Protein AF-0000000069408484 (afdb_homodimer)

Foldseek 3Di:
DPPPPVVVVVVVVVVVVPVPPPCPVPPPPVCVVPPDDDDAAEDAPAPVQDQAQDDDDGLNHQYYHHAHYAHADYDACNCPNNCNHAEYHHAHYAHADQDACSVANVQNHAEYAHDQYAHAEQDARSPPNPQNHAYYHHDNYAHQYYDPNSCPNPQNHAEYHHYHYNHNYYDPCSPPNPPRHNYD/DVPPPVVVVVVVVVVVVVVPPPVVVPPPPVCVVPPDDDDAAEDAPAPVQDQAQDDDDGLNHQYYAHAHYAHADYDACNCPNNCNHAEYHHAHYAHADQDACSVANVQNHAEYAHEQYAHAEQDARSPPNPQNHAYYEHANYAHQYYDPNSCPNPQNHAEYHHYHYNHNYYDPCSPPNPPRHNYD

Secondary structure (DSSP, 8-state):
-GGGHHHHHHHHHHHHHT----------THHHHSEEEEEEEEEE-TTS--SS--SPPPTT--EEE--SS----PPTTTTTT-TT--EEE--SS------TTTTTT-TT--EEE--SS---EE-TTTTTT-TT--EEE--SS---EE-TTTTTT-TT--EEE--S----EE-TTTTTT-TT--B-/-GGGHHHHHHHHHHHHHH----------THHHHSEEEEEEEEEE-TTS--SS--SPPPTT--EEE--SS----PPTTTTTT-TT--EEE--SS------TTTTTT-TT--EEE--SS---EE-TTTTTT-TT--EEE--SS---EE-TTTTTT-TT--EEE--S----EE-TTTTTT-TT--B-

Structure (mmCIF, N/CA/C/O backbone):
data_AF-0000000069408484-model_v1
#
loop_
_entity.id
_entity.type
_entity.pdbx_description
1 polymer 'Reticulon-4 receptor-like 2 isoform X3'
#
loop_
_atom_site.group_PDB
_atom_site.id
_atom_site.type_symbol
_atom_site.label_atom_id
_atom_site.label_alt_id
_atom_site.label_comp_id
_atom_site.label_asym_id
_atom_site.label_entity_id
_atom_site.label_seq_id
_atom_site.pdbx_PDB_ins_code
_atom_site.Cartn_x
_atom_site.Cartn_y
_atom_site.Cartn_z
_atom_site.occupancy
_atom_site.B_iso_or_equiv
_atom_site.auth_seq_id
_atom_site.auth_comp_id
_atom_site.auth_asym_id
_atom_site.auth_atom_id
_atom_site.pdbx_PDB_model_num
ATOM 1 N N . MET A 1 1 ? -15.562 -51.094 14.688 1 34.22 1 MET A N 1
ATOM 2 C CA . MET A 1 1 ? -15.656 -49.875 15.492 1 34.22 1 MET A C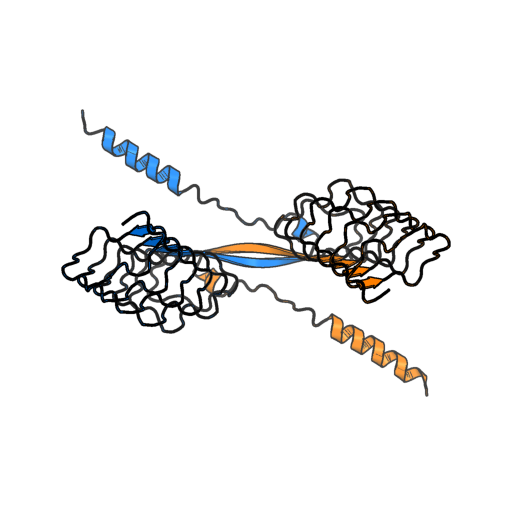A 1
ATOM 3 C C . MET A 1 1 ? -14.773 -48.781 14.93 1 34.22 1 MET A C 1
ATOM 5 O O . MET A 1 1 ? -14.664 -47.688 15.516 1 34.22 1 MET A O 1
ATOM 9 N N . PHE A 1 2 ? -13.883 -49.094 13.953 1 48.59 2 PHE A N 1
ATOM 10 C CA . PHE A 1 2 ? -12.852 -48.219 13.375 1 48.59 2 PHE A CA 1
ATOM 11 C C . PHE A 1 2 ? -13.461 -47.25 12.391 1 48.59 2 PHE A C 1
ATOM 13 O O . PHE A 1 2 ? -12.734 -46.469 11.742 1 48.59 2 PHE A O 1
ATOM 20 N N . HIS A 1 3 ? -14.758 -47.344 12.141 1 52.47 3 HIS A N 1
ATOM 21 C CA . HIS A 1 3 ? -15.273 -46.531 11.047 1 52.47 3 HIS A CA 1
ATOM 22 C C . HIS A 1 3 ? -15.477 -45.094 11.469 1 52.47 3 HIS A C 1
ATOM 24 O O . HIS A 1 3 ? -15.836 -44.25 10.656 1 52.47 3 HIS A O 1
ATOM 30 N N . HIS A 1 4 ? -15.508 -44.844 12.82 1 51.09 4 HIS A N 1
ATOM 31 C CA . HIS A 1 4 ? -16.062 -43.562 13.18 1 51.09 4 HIS A CA 1
ATOM 32 C C . HIS A 1 4 ? -14.992 -42.469 13.133 1 51.09 4 HIS A C 1
ATOM 34 O O . HIS A 1 4 ? -15.273 -41.312 13.391 1 51.09 4 HIS A O 1
ATOM 40 N N . VAL A 1 5 ? -13.656 -42.875 12.977 1 52.62 5 VAL A N 1
ATOM 41 C CA . VAL A 1 5 ? -12.648 -41.844 13.188 1 52.62 5 VAL A CA 1
ATOM 42 C C . VAL A 1 5 ? -12.492 -41.031 11.914 1 52.62 5 VAL A C 1
ATOM 44 O O . VAL A 1 5 ? -11.961 -39.906 11.953 1 52.62 5 VAL A O 1
ATOM 47 N N . VAL A 1 6 ? -12.891 -41.594 10.766 1 50.72 6 VAL A N 1
ATOM 48 C CA . VAL A 1 6 ? -12.578 -40.875 9.523 1 50.72 6 VAL A CA 1
ATOM 49 C C . VAL A 1 6 ? -13.492 -39.688 9.375 1 50.72 6 VAL A C 1
ATOM 51 O O . VAL A 1 6 ? -13.133 -38.688 8.719 1 50.72 6 VAL A O 1
ATOM 54 N N . SER A 1 7 ? -14.68 -39.75 10.102 1 50.88 7 SER A N 1
ATOM 55 C CA . SER A 1 7 ? -15.617 -38.688 9.789 1 50.88 7 SER A CA 1
ATOM 56 C C . SER A 1 7 ? -15.242 -37.375 10.516 1 50.88 7 SER A C 1
ATOM 58 O O . SER A 1 7 ? -15.625 -36.281 10.086 1 50.88 7 SER A O 1
ATOM 60 N N . PHE A 1 8 ? -14.516 -37.531 11.648 1 51.91 8 PHE A N 1
ATOM 61 C CA . PHE A 1 8 ? -14.289 -36.312 12.438 1 51.91 8 PHE A CA 1
ATOM 62 C C . PHE A 1 8 ? -13.211 -35.438 11.797 1 51.91 8 PHE A C 1
ATOM 64 O O . PHE A 1 8 ? -13.195 -34.219 11.984 1 51.91 8 PHE A O 1
ATOM 71 N N . ARG A 1 9 ? -12.234 -35.969 11.055 1 52.03 9 ARG A N 1
ATOM 72 C CA . ARG A 1 9 ? -11.164 -35.188 10.453 1 52.03 9 ARG A CA 1
ATOM 73 C C . ARG A 1 9 ? -11.695 -34.344 9.289 1 52.03 9 ARG A C 1
ATOM 75 O O . ARG A 1 9 ? -11.227 -33.25 9.047 1 52.03 9 ARG A O 1
ATOM 82 N N . ARG A 1 10 ? -12.727 -34.844 8.602 1 52.06 10 ARG A N 1
ATOM 83 C CA . ARG A 1 10 ? -13.266 -34.062 7.496 1 52.06 10 ARG A CA 1
ATOM 84 C C . ARG A 1 10 ? -14.023 -32.844 8.008 1 52.06 10 ARG A C 1
ATOM 86 O O . ARG A 1 10 ? -14.008 -31.781 7.375 1 52.06 10 ARG A O 1
ATOM 93 N N . SER A 1 11 ? -14.57 -33.031 9.234 1 53.66 11 SER A N 1
ATOM 94 C CA . SER A 1 11 ? -15.336 -31.906 9.734 1 53.66 11 SER A CA 1
ATOM 95 C C . SER A 1 11 ? -14.422 -30.812 10.266 1 53.66 11 SER A C 1
ATOM 97 O O . SER A 1 11 ? -14.773 -29.625 10.219 1 53.66 11 SER A O 1
ATOM 99 N N . LEU A 1 12 ? -13.211 -31.234 10.812 1 50.72 12 LEU A N 1
ATOM 100 C CA . LEU A 1 12 ? -12.344 -30.219 11.391 1 50.72 12 LEU A CA 1
ATOM 101 C C . LEU A 1 12 ? -11.656 -29.406 10.297 1 50.72 12 LEU A C 1
ATOM 103 O O . LEU A 1 12 ? -11.461 -28.188 10.445 1 50.72 12 LEU A O 1
ATOM 107 N N . VAL A 1 13 ? -11.297 -30.094 9.141 1 46.84 13 VAL A N 1
ATOM 108 C CA . VAL A 1 13 ? -10.664 -29.328 8.078 1 46.84 13 VAL A CA 1
ATOM 109 C C . VAL A 1 13 ? -11.664 -28.344 7.484 1 46.84 13 VAL A C 1
ATOM 111 O O . VAL A 1 13 ? -11.289 -27.25 7.047 1 46.84 13 VAL A O 1
ATOM 114 N N . LEU A 1 14 ? -12.93 -28.719 7.562 1 44.5 14 LEU A N 1
ATOM 115 C CA . LEU A 1 14 ? -13.898 -27.781 7.02 1 44.5 14 LEU A CA 1
ATOM 116 C C . LEU A 1 14 ? -13.984 -26.531 7.887 1 44.5 14 LEU A C 1
ATOM 118 O O . LEU A 1 14 ? -14.219 -25.422 7.379 1 44.5 14 LEU A O 1
ATOM 122 N N . ILE A 1 15 ? -13.766 -26.797 9.195 1 47.12 15 ILE A N 1
ATOM 123 C CA . ILE A 1 15 ? -13.961 -25.641 10.062 1 47.12 15 ILE A CA 1
ATOM 124 C C . ILE A 1 15 ? -12.805 -24.656 9.883 1 47.12 15 ILE A C 1
ATOM 126 O O . ILE A 1 15 ? -13 -23.438 9.906 1 47.12 15 ILE A O 1
ATOM 130 N N . LEU A 1 16 ? -11.586 -25.234 9.656 1 44.75 16 LEU A N 1
ATOM 131 C CA . LEU A 1 16 ? -10.469 -24.297 9.672 1 44.75 16 LEU A CA 1
ATOM 132 C C . LEU A 1 16 ? -10.484 -23.406 8.438 1 44.75 16 LEU A C 1
ATOM 134 O O . LEU A 1 16 ? -10.055 -22.25 8.492 1 44.75 16 LEU A O 1
ATOM 138 N N . CYS A 1 17 ? -10.898 -23.969 7.32 1 40.47 17 CYS A N 1
ATOM 139 C CA . CYS A 1 17 ? -10.75 -23.125 6.133 1 40.47 17 CYS A CA 1
ATOM 140 C C . CYS A 1 17 ? -11.648 -21.891 6.219 1 40.47 17 CYS A C 1
ATOM 142 O O . CYS A 1 17 ? -11.438 -20.922 5.492 1 40.47 17 CYS A O 1
ATOM 144 N N . THR A 1 18 ? -12.805 -22.188 6.863 1 40.75 18 THR A N 1
ATOM 145 C 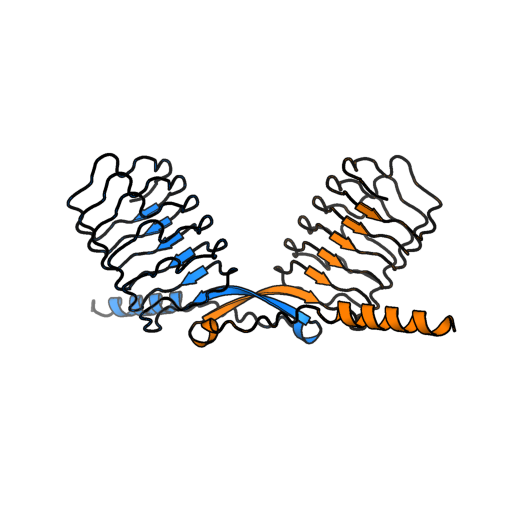CA . THR A 1 18 ? -13.766 -21.125 6.566 1 40.75 18 THR A CA 1
ATOM 146 C C . THR A 1 18 ? -13.422 -19.859 7.332 1 40.75 18 THR A C 1
ATOM 148 O O . THR A 1 18 ? -14.227 -18.922 7.379 1 40.75 18 THR A O 1
ATOM 151 N N . ILE A 1 19 ? -12.539 -19.984 8.312 1 40.19 19 ILE A N 1
ATOM 152 C CA . ILE A 1 19 ? -12.531 -18.641 8.875 1 40.19 19 ILE A CA 1
ATOM 153 C C . ILE A 1 19 ? -12.109 -17.641 7.801 1 40.19 19 ILE A C 1
ATOM 155 O O . ILE A 1 19 ? -10.922 -17.406 7.586 1 40.19 19 ILE A O 1
ATOM 159 N N . LEU A 1 20 ? -12.625 -17.812 6.57 1 38.16 20 LEU A N 1
ATOM 160 C CA . LEU A 1 20 ? -12.555 -16.625 5.719 1 38.16 20 LEU A CA 1
ATOM 161 C C . LEU A 1 20 ? -12.836 -15.359 6.523 1 38.16 20 LEU A C 1
ATOM 163 O O . LEU A 1 20 ? -13.945 -15.188 7.039 1 38.16 20 LEU A O 1
ATOM 167 N N . PHE A 1 21 ? -11.844 -14.898 7.207 1 38.84 21 PHE A N 1
ATOM 168 C CA . PHE A 1 21 ? -11.945 -13.508 7.633 1 38.84 21 PHE A CA 1
ATOM 169 C C . PHE A 1 21 ? -12.711 -12.688 6.605 1 38.84 21 PHE A C 1
ATOM 171 O O . PHE A 1 21 ? -12.18 -12.352 5.547 1 38.84 21 PHE A O 1
ATOM 178 N N . LEU A 1 22 ? -13.992 -12.961 6.48 1 40.31 22 LEU A N 1
ATOM 179 C CA . LEU A 1 22 ? -14.797 -11.859 5.965 1 40.31 22 LEU A CA 1
ATOM 180 C C . LEU A 1 22 ? -14.312 -10.523 6.523 1 40.31 22 LEU A C 1
ATOM 182 O O . LEU A 1 22 ? -14.812 -10.062 7.551 1 40.31 22 LEU A O 1
ATOM 186 N N . GLU A 1 23 ? -13.156 -10.18 6.5 1 41.5 23 GLU A N 1
ATOM 187 C CA . GLU A 1 23 ? -12.93 -8.75 6.648 1 41.5 23 GLU A CA 1
ATOM 188 C C . GLU A 1 23 ? -13.812 -7.945 5.703 1 41.5 23 GLU A C 1
ATOM 190 O O . GLU A 1 23 ? -13.508 -7.816 4.516 1 41.5 23 GLU A O 1
ATOM 195 N N . THR A 1 24 ? -15.117 -8.086 5.707 1 43.78 24 THR A N 1
ATOM 196 C CA . THR A 1 24 ? -15.852 -6.957 5.148 1 43.78 24 THR A CA 1
ATOM 197 C C . THR A 1 24 ? -15.148 -5.641 5.48 1 43.78 24 THR A C 1
ATOM 199 O O . THR A 1 24 ? -14.898 -5.344 6.652 1 43.78 24 THR A O 1
ATOM 202 N N . GLN A 1 25 ? -14.289 -5.305 4.703 1 48.03 25 GLN A N 1
ATOM 203 C CA . GLN A 1 25 ? -13.828 -3.924 4.828 1 48.03 25 GLN A CA 1
ATOM 204 C C . GLN A 1 25 ? -14.992 -2.979 5.109 1 48.03 25 GLN A C 1
ATOM 206 O O . GLN A 1 25 ? -15.766 -2.646 4.203 1 48.03 25 GLN A O 1
ATOM 211 N N . ALA A 1 26 ? -15.773 -3.188 6.129 1 46.75 26 ALA A N 1
ATOM 212 C CA . ALA A 1 26 ? -16.719 -2.205 6.652 1 46.75 26 ALA A CA 1
ATOM 213 C C . ALA A 1 26 ? -16.219 -0.783 6.414 1 46.75 26 ALA A C 1
ATOM 215 O O . ALA A 1 26 ? -15.055 -0.473 6.688 1 46.75 26 ALA A O 1
ATOM 216 N N . ASP A 1 27 ? -16.797 -0.204 5.344 1 59.34 27 ASP A N 1
ATOM 217 C CA . ASP A 1 27 ? -16.641 1.247 5.367 1 59.34 27 ASP A CA 1
ATOM 218 C C . ASP A 1 27 ? -16.547 1.765 6.801 1 59.34 27 ASP A C 1
ATOM 220 O O . ASP A 1 27 ? -17.438 1.529 7.613 1 59.34 27 ASP A O 1
ATOM 224 N N . SER A 1 28 ? -15.336 2.014 7.137 1 71.19 28 SER A N 1
ATOM 225 C CA . SER A 1 28 ? -15.102 2.559 8.469 1 71.19 28 SER A CA 1
ATOM 226 C C . SER A 1 28 ? -16.078 3.688 8.781 1 71.19 28 SER A C 1
ATOM 228 O O . SER A 1 28 ? -16.578 4.348 7.871 1 71.19 28 SER A O 1
ATOM 230 N N . ASP A 1 29 ? -16.703 3.68 9.922 1 87.25 29 ASP A N 1
ATOM 231 C CA . ASP A 1 29 ? -17.594 4.707 10.445 1 87.25 29 ASP A CA 1
ATOM 232 C C . ASP A 1 29 ? -17.125 6.102 10.039 1 87.25 29 ASP A C 1
ATOM 234 O O . ASP A 1 29 ? -17.938 6.984 9.766 1 87.25 29 ASP A O 1
ATOM 238 N N . ILE A 1 30 ? -15.906 6.184 9.656 1 92.94 30 ILE A N 1
ATOM 239 C CA . ILE A 1 30 ? -15.375 7.504 9.336 1 92.94 30 ILE A CA 1
ATOM 240 C C . ILE A 1 30 ? -15.836 7.922 7.945 1 92.94 30 ILE A C 1
ATOM 242 O O . ILE A 1 30 ? -15.984 9.109 7.664 1 92.94 30 ILE A O 1
ATOM 246 N N . CYS A 1 31 ? -16.172 6.922 7.152 1 92.88 31 CYS A N 1
ATOM 247 C CA . CYS A 1 31 ? -16.547 7.223 5.77 1 92.88 31 CYS A CA 1
ATOM 248 C C . CYS A 1 31 ? -18 7.656 5.668 1 92.88 31 CYS A C 1
ATOM 250 O O . CYS A 1 31 ? -18.453 8.055 4.598 1 92.88 31 CYS A O 1
ATOM 252 N N . LYS A 1 32 ? -18.672 7.625 6.785 1 93.94 32 LYS A N 1
ATOM 253 C CA . LYS A 1 32 ? -20.016 8.203 6.848 1 93.94 32 LYS A CA 1
ATOM 254 C C . LYS A 1 32 ? -19.953 9.719 6.957 1 93.94 32 LYS A C 1
ATOM 256 O O . LYS A 1 32 ? -20.859 10.422 6.512 1 93.94 32 LYS A O 1
ATOM 261 N N . ILE A 1 33 ? -18.891 10.203 7.523 1 95.06 33 ILE A N 1
ATOM 262 C CA . ILE A 1 33 ? -18.734 11.633 7.766 1 95.06 33 ILE A CA 1
ATOM 263 C C . ILE A 1 33 ? -17.734 12.219 6.773 1 95.06 33 ILE A C 1
ATOM 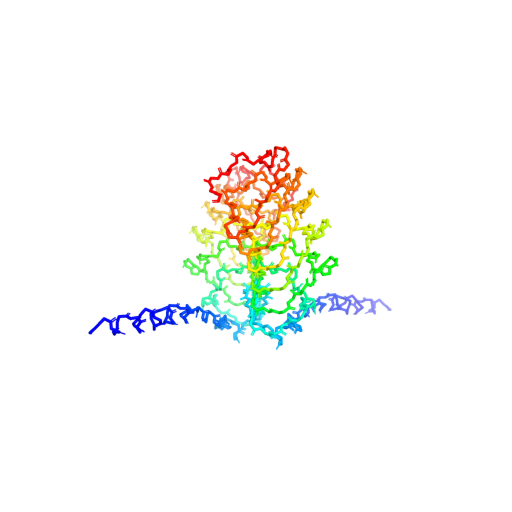265 O O . ILE A 1 33 ? -17.922 13.344 6.293 1 95.06 33 ILE A O 1
ATOM 269 N N . CYS A 1 34 ? -16.812 11.453 6.41 1 97.5 34 CYS A N 1
ATOM 270 C CA . CYS A 1 34 ? -15.734 11.852 5.508 1 97.5 34 CYS A CA 1
ATOM 271 C C . CYS A 1 34 ? -15.844 11.133 4.172 1 97.5 34 CYS A C 1
ATOM 273 O O . CYS A 1 34 ? -16.641 10.203 4.027 1 97.5 34 CYS A O 1
ATOM 275 N N . THR A 1 35 ? -15.094 11.688 3.207 1 97.38 35 THR A N 1
ATOM 276 C CA . THR A 1 35 ? -14.969 10.992 1.932 1 97.38 35 THR A CA 1
ATOM 277 C C . THR A 1 35 ? -13.742 10.078 1.932 1 97.38 35 THR A C 1
ATOM 279 O O . THR A 1 35 ? -12.633 10.531 2.207 1 97.38 35 THR A O 1
ATOM 282 N N . CYS A 1 36 ? -13.984 8.805 1.609 1 95.88 36 CYS A N 1
ATOM 283 C CA . CYS A 1 36 ? -12.898 7.832 1.665 1 95.88 36 CYS A CA 1
ATOM 284 C C . CYS A 1 36 ? -12.609 7.258 0.283 1 95.88 36 CYS A C 1
ATOM 286 O O . CYS A 1 36 ? -13.523 7.094 -0.529 1 95.88 36 CYS A O 1
ATOM 288 N N . TYR A 1 37 ? -11.359 7.129 0.07 1 94.94 37 TYR A N 1
ATOM 289 C CA . TYR A 1 37 ? -10.891 6.465 -1.141 1 94.94 37 TYR A CA 1
ATOM 290 C C . TYR A 1 37 ? -10.125 5.191 -0.8 1 94.94 37 TYR A C 1
ATOM 292 O O . TYR A 1 37 ? -9.336 5.164 0.151 1 94.94 37 TYR A O 1
ATOM 300 N N . SER A 1 38 ? -10.32 4.133 -1.641 1 93.75 38 SER A N 1
ATOM 301 C CA . SER A 1 38 ? -9.727 2.836 -1.347 1 93.75 38 SER A CA 1
ATOM 302 C C . SER A 1 38 ? -9.078 2.232 -2.588 1 93.75 38 SER A C 1
ATOM 304 O O . SER A 1 38 ? -9.422 2.594 -3.713 1 93.75 38 SER A O 1
ATOM 306 N N . LEU A 1 39 ? -8.133 1.433 -2.357 1 93.44 39 LEU A N 1
ATOM 307 C CA . LEU A 1 39 ? -7.48 0.67 -3.412 1 93.44 39 LEU A CA 1
ATOM 308 C C . LEU A 1 39 ? -7.695 -0.827 -3.217 1 93.44 39 LEU A C 1
ATOM 310 O O . LEU A 1 39 ? -7.625 -1.327 -2.092 1 93.44 39 LEU A O 1
ATOM 314 N N . THR A 1 40 ? -7.992 -1.461 -4.352 1 94.19 40 THR A N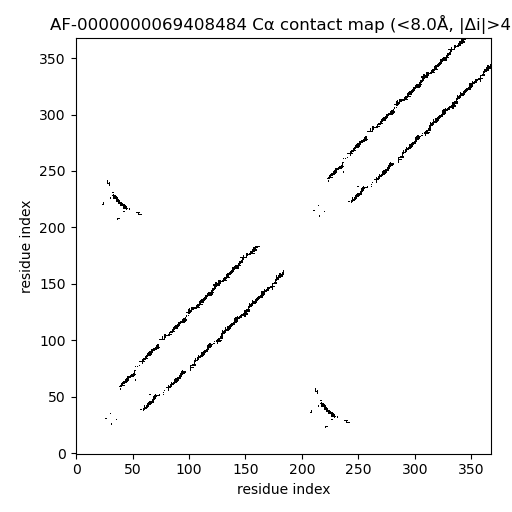 1
ATOM 315 C CA . THR A 1 40 ? -8.125 -2.912 -4.293 1 94.19 40 THR A CA 1
ATOM 316 C C . THR A 1 40 ? -6.754 -3.574 -4.145 1 94.19 40 THR A C 1
ATOM 318 O O . THR A 1 40 ? -5.867 -3.369 -4.977 1 94.19 40 THR A O 1
ATOM 321 N N . THR A 1 41 ? -6.641 -4.41 -3.07 1 96.44 41 THR A N 1
ATOM 322 C CA . THR A 1 41 ? -5.336 -5.008 -2.814 1 96.44 41 THR A CA 1
ATOM 323 C C . THR A 1 41 ? -5.395 -6.523 -2.955 1 96.44 41 THR A C 1
ATOM 325 O O . THR A 1 41 ? -4.359 -7.184 -3.059 1 96.44 41 THR A O 1
ATOM 328 N N . SER A 1 42 ? -6.57 -7.09 -2.93 1 97.94 42 SER A N 1
ATOM 329 C CA . SER A 1 42 ? -6.734 -8.531 -3.053 1 97.94 42 SER A CA 1
ATOM 330 C C . SER A 1 42 ? -7.914 -8.883 -3.961 1 97.94 42 SER A C 1
ATOM 332 O O . SER A 1 42 ? -8.984 -8.273 -3.857 1 97.94 42 SER A O 1
ATOM 334 N N . VAL A 1 43 ? -7.645 -9.797 -4.836 1 98.06 43 VAL A N 1
ATOM 335 C CA . VAL A 1 43 ? -8.688 -10.297 -5.723 1 98.06 43 VAL A CA 1
ATOM 336 C C . VAL A 1 43 ? -8.727 -11.82 -5.676 1 98.06 43 VAL A C 1
ATOM 338 O O . VAL A 1 43 ? -7.699 -12.477 -5.883 1 98.06 43 VAL A O 1
ATOM 341 N N . ASN A 1 44 ? -9.945 -12.352 -5.391 1 98.62 44 ASN A N 1
ATOM 342 C CA . ASN A 1 44 ? -10.172 -13.789 -5.352 1 98.62 44 ASN A CA 1
ATOM 343 C C . ASN A 1 44 ? -11.133 -14.234 -6.453 1 98.62 44 ASN A C 1
ATOM 345 O O . ASN A 1 44 ? -12.344 -14.031 -6.348 1 98.62 44 ASN A O 1
ATOM 349 N N . CYS A 1 45 ? -10.547 -14.852 -7.398 1 98.62 45 CYS A N 1
ATOM 350 C CA . CYS A 1 45 ? -11.32 -15.367 -8.523 1 98.62 45 CYS A CA 1
ATOM 351 C C . CYS A 1 45 ? -11.344 -16.891 -8.523 1 98.62 45 CYS A C 1
ATOM 353 O O . CYS A 1 45 ? -11.531 -17.516 -9.562 1 98.62 45 CYS A O 1
ATOM 355 N N . ALA A 1 46 ? -11.031 -17.422 -7.395 1 98.69 46 ALA A N 1
ATOM 356 C CA . ALA A 1 46 ? -10.977 -18.891 -7.316 1 98.69 46 ALA A CA 1
ATOM 357 C C . ALA A 1 46 ? -12.375 -19.484 -7.43 1 98.69 46 ALA A C 1
ATOM 359 O O . ALA A 1 46 ? -13.352 -18.891 -6.984 1 98.69 46 ALA A O 1
ATOM 360 N N . ASN A 1 47 ? -12.43 -20.656 -8.055 1 98.25 47 ASN A N 1
ATOM 361 C CA . ASN A 1 47 ? -13.641 -21.469 -8.109 1 98.25 47 ASN A CA 1
ATOM 362 C C . ASN A 1 47 ? -14.766 -20.75 -8.836 1 98.25 47 ASN A C 1
ATOM 364 O O . ASN A 1 47 ? -15.891 -20.688 -8.336 1 98.25 47 ASN A O 1
ATOM 368 N N . ARG A 1 48 ? -14.398 -20.172 -10.031 1 98.06 48 ARG A N 1
ATOM 369 C CA . ARG A 1 48 ? -15.375 -19.422 -10.805 1 98.06 48 ARG A CA 1
ATOM 370 C C . ARG A 1 48 ? -15.555 -20 -12.203 1 98.06 48 ARG A C 1
ATOM 372 O O . ARG A 1 48 ? -16.172 -19.391 -13.062 1 98.06 48 ARG A O 1
ATOM 379 N N . ASN A 1 49 ? -14.984 -21.125 -12.383 1 98.19 49 ASN A N 1
ATOM 380 C CA . ASN A 1 49 ? -15.062 -21.812 -13.664 1 98.19 49 ASN A CA 1
ATOM 381 C C . ASN A 1 49 ? -14.508 -20.953 -14.797 1 98.19 49 ASN A C 1
ATOM 383 O O . ASN A 1 49 ? -15.055 -20.938 -15.898 1 98.19 49 ASN A O 1
ATOM 387 N N . LEU A 1 50 ? -13.453 -20.219 -14.523 1 98.31 50 LEU A N 1
ATOM 388 C CA . LEU A 1 50 ? -12.859 -19.328 -15.508 1 98.31 50 LEU A CA 1
ATOM 389 C C . LEU A 1 50 ? -12.039 -20.109 -16.531 1 98.31 50 LEU A C 1
ATOM 391 O O . LEU A 1 50 ? -11.352 -21.078 -16.172 1 98.31 50 LEU A O 1
ATOM 395 N N . GLN A 1 51 ? -12.086 -19.656 -17.734 1 98.06 51 GLN A N 1
ATOM 396 C CA . GLN A 1 51 ? -11.289 -20.266 -18.797 1 98.06 51 GLN A CA 1
ATOM 397 C C . GLN A 1 51 ? -10.078 -19.406 -19.141 1 98.06 51 GLN A C 1
ATOM 399 O O . GLN A 1 51 ? -9.156 -19.859 -19.812 1 98.06 51 GLN A O 1
ATOM 404 N N . SER A 1 52 ? -10.242 -18.219 -18.719 1 96.88 52 SER A N 1
ATOM 405 C CA . SER A 1 52 ? -9.141 -17.281 -18.906 1 96.88 52 SER A CA 1
ATOM 406 C C . SER A 1 52 ? -9.031 -16.328 -17.734 1 96.88 52 SER A C 1
ATOM 408 O O . SER A 1 52 ? -9.938 -16.234 -16.906 1 96.88 52 SER A O 1
ATOM 410 N N . ILE A 1 53 ? -7.859 -15.688 -17.641 1 97 53 ILE A N 1
ATOM 411 C CA . ILE A 1 53 ? -7.637 -14.711 -16.594 1 97 53 ILE A CA 1
ATOM 412 C C . ILE A 1 53 ? -8.477 -13.461 -16.844 1 97 53 ILE A C 1
ATOM 414 O O . ILE A 1 53 ? -8.359 -12.836 -17.906 1 97 53 ILE A O 1
ATOM 418 N N . PRO A 1 54 ? -9.258 -13.141 -15.875 1 95.19 54 PRO A N 1
ATOM 419 C CA . PRO A 1 54 ? -10.078 -11.945 -16.078 1 95.19 54 PRO A CA 1
ATOM 420 C C . PRO A 1 54 ? -9.25 -10.664 -16.125 1 95.19 54 PRO A C 1
ATOM 422 O O . PRO A 1 54 ? -8.242 -10.547 -15.422 1 95.19 54 PRO A O 1
ATOM 425 N N . GLN A 1 55 ? -9.648 -9.781 -17.047 1 92.31 55 GLN A N 1
ATOM 426 C CA . GLN A 1 55 ? -8.992 -8.484 -17.219 1 92.31 55 GLN A CA 1
ATOM 427 C C . GLN A 1 55 ? -10.008 -7.344 -17.156 1 92.31 55 GLN A C 1
ATOM 429 O O . GLN A 1 55 ? -11.188 -7.539 -17.469 1 92.31 55 GLN A O 1
ATOM 434 N N . PRO A 1 56 ? -9.633 -6.141 -16.797 1 93.31 56 PRO A N 1
ATOM 435 C CA . PRO A 1 56 ? -8.305 -5.781 -16.266 1 93.31 56 PRO A CA 1
ATOM 436 C C . PRO A 1 56 ? -8.164 -6.043 -14.773 1 93.31 56 PRO A C 1
ATOM 438 O O . PRO A 1 56 ? -9.148 -5.945 -14.031 1 93.31 56 PRO A O 1
ATOM 441 N N . ILE A 1 57 ? -6.961 -6.41 -14.336 1 95.5 57 ILE A N 1
ATOM 442 C CA . ILE A 1 57 ? -6.637 -6.52 -12.922 1 95.5 57 ILE A CA 1
ATOM 443 C C . ILE A 1 57 ? -6.086 -5.191 -12.414 1 95.5 57 ILE A C 1
ATOM 445 O O . ILE A 1 57 ? -5.168 -4.621 -13.008 1 95.5 57 ILE A O 1
ATOM 449 N N . PRO A 1 58 ? -6.66 -4.699 -11.273 1 95 58 PRO A N 1
ATOM 450 C CA . PRO A 1 58 ? -6.133 -3.439 -10.75 1 95 58 PRO A CA 1
ATOM 451 C C . PRO A 1 58 ? -4.645 -3.516 -10.422 1 95 58 PRO A C 1
ATOM 453 O O . PRO A 1 58 ? -4.176 -4.531 -9.898 1 95 58 PRO A O 1
ATOM 456 N N . THR A 1 59 ? -3.992 -2.469 -10.711 1 95.25 59 THR A N 1
ATOM 457 C CA . THR A 1 59 ? -2.533 -2.477 -10.664 1 95.25 59 THR A CA 1
ATOM 458 C C . THR A 1 59 ? -2.041 -2.539 -9.219 1 95.25 59 THR A C 1
ATOM 460 O O . THR A 1 59 ? -0.888 -2.896 -8.969 1 95.25 59 THR A O 1
ATOM 463 N N . ASN A 1 60 ? -2.893 -2.262 -8.219 1 94.75 60 ASN A N 1
ATOM 464 C CA . ASN A 1 60 ? -2.467 -2.23 -6.824 1 94.75 60 ASN A CA 1
ATOM 465 C C . ASN A 1 60 ? -2.635 -3.592 -6.156 1 94.75 60 ASN A C 1
ATOM 467 O O . ASN A 1 60 ? -2.305 -3.756 -4.98 1 94.75 60 ASN A O 1
ATOM 471 N N . VAL A 1 61 ? -3.068 -4.586 -6.902 1 97.5 61 VAL A N 1
ATOM 472 C CA . VAL A 1 61 ? -3.35 -5.895 -6.324 1 97.5 61 VAL A CA 1
ATOM 473 C C . VAL A 1 61 ? -2.051 -6.539 -5.848 1 97.5 61 VAL A C 1
ATOM 475 O O . VAL A 1 61 ? -1.058 -6.562 -6.578 1 97.5 61 VAL A O 1
ATOM 478 N N . GLU A 1 62 ? -2.125 -6.965 -4.633 1 98.5 62 GLU A N 1
ATOM 479 C CA . GLU A 1 62 ? -0.984 -7.629 -4.012 1 98.5 62 GLU A CA 1
ATOM 480 C C . GLU A 1 62 ? -1.201 -9.133 -3.926 1 98.5 62 GLU A C 1
ATOM 482 O O . GLU A 1 62 ? -0.239 -9.906 -3.896 1 98.5 62 GLU A O 1
ATOM 487 N N . TYR A 1 63 ? -2.422 -9.539 -3.887 1 98.75 63 TYR A N 1
ATOM 488 C CA . TYR A 1 63 ? -2.812 -10.938 -3.736 1 98.75 63 TYR A CA 1
ATOM 489 C C . TYR A 1 63 ? -3.84 -11.336 -4.789 1 98.75 63 TYR A C 1
ATOM 491 O O . TYR A 1 63 ? -4.941 -10.781 -4.832 1 98.75 63 TYR A O 1
ATOM 499 N N . LEU A 1 64 ? -3.504 -12.242 -5.617 1 98.75 64 LEU A N 1
ATOM 500 C CA . LEU A 1 64 ? -4.375 -12.664 -6.711 1 98.75 64 LEU A CA 1
ATOM 501 C C . LEU A 1 64 ? -4.574 -14.172 -6.703 1 98.75 64 LEU A C 1
ATOM 503 O O . LEU A 1 64 ? -3.611 -14.93 -6.84 1 98.75 64 LEU A O 1
ATOM 507 N N . ARG A 1 65 ? -5.785 -14.586 -6.523 1 98.88 65 ARG A N 1
ATOM 508 C CA . ARG A 1 65 ? -6.125 -16 -6.48 1 98.88 65 ARG A CA 1
ATOM 509 C C . ARG A 1 65 ? -6.934 -16.406 -7.711 1 98.88 65 ARG A C 1
ATOM 511 O O . ARG A 1 65 ? -8.039 -15.914 -7.922 1 98.88 65 ARG A O 1
ATOM 518 N N . LEU A 1 66 ? -6.375 -17.312 -8.422 1 98.81 66 LEU A N 1
ATOM 519 C CA . LEU A 1 66 ? -7 -17.75 -9.664 1 98.81 66 LEU A CA 1
ATOM 520 C C . LEU A 1 66 ? -7.121 -19.266 -9.711 1 98.81 66 LEU A C 1
ATOM 522 O O . LEU A 1 66 ? -7.324 -19.859 -10.773 1 98.81 66 LEU A O 1
ATOM 526 N N . GLY A 1 67 ? -6.98 -19.922 -8.539 1 98.75 67 GLY A N 1
ATOM 527 C CA . GLY A 1 67 ? -6.984 -21.375 -8.469 1 98.75 67 GLY A CA 1
ATOM 528 C C . GLY A 1 67 ? -8.359 -21.984 -8.695 1 98.75 67 GLY A C 1
ATOM 529 O O . GLY A 1 67 ? -9.367 -21.281 -8.633 1 98.75 67 GLY A O 1
ATOM 530 N N . ASN A 1 68 ? -8.375 -23.234 -8.961 1 98.75 68 ASN A N 1
ATOM 531 C CA . ASN A 1 68 ? -9.602 -24.016 -9.086 1 98.75 68 ASN A CA 1
ATOM 532 C C . ASN A 1 68 ? -10.5 -23.469 -10.195 1 98.75 68 ASN A C 1
ATOM 534 O O . ASN A 1 68 ? -11.688 -23.234 -9.969 1 98.75 68 ASN A O 1
ATOM 538 N N . ASN A 1 69 ? -9.867 -23.344 -11.344 1 98.75 69 ASN A N 1
ATOM 539 C CA . ASN A 1 69 ? -10.57 -22.938 -12.555 1 98.75 69 ASN A CA 1
ATOM 540 C C . ASN A 1 69 ? -10.211 -23.828 -13.734 1 98.75 69 ASN A C 1
ATOM 542 O O . ASN A 1 69 ? -9.797 -24.984 -13.555 1 98.75 69 ASN A O 1
ATOM 546 N N . ASN A 1 70 ? -10.523 -23.328 -14.906 1 98.75 70 ASN A N 1
ATOM 547 C CA . ASN A 1 70 ? -10.234 -24.094 -16.109 1 98.75 70 ASN A CA 1
ATOM 548 C C . ASN A 1 70 ? -9.297 -23.344 -17.047 1 98.75 70 ASN A C 1
ATOM 550 O O . ASN A 1 70 ? -9.445 -23.391 -18.266 1 98.75 70 ASN A O 1
ATOM 554 N N . ILE A 1 71 ? -8.383 -22.656 -16.453 1 98.62 71 ILE A N 1
ATOM 555 C CA . ILE A 1 71 ? -7.449 -21.859 -17.234 1 98.62 71 ILE A CA 1
ATOM 556 C C . ILE A 1 71 ? -6.395 -22.781 -17.859 1 98.62 71 ILE A C 1
ATOM 558 O O . ILE A 1 71 ? -5.668 -23.469 -17.156 1 98.62 71 ILE A O 1
ATOM 562 N N . ALA A 1 72 ? -6.293 -22.734 -19.125 1 98 72 ALA A N 1
ATOM 563 C CA . ALA A 1 72 ? -5.375 -23.641 -19.812 1 98 72 ALA A CA 1
ATOM 564 C C . ALA A 1 72 ? -4.168 -22.875 -20.359 1 98 72 ALA A C 1
ATOM 566 O O . ALA A 1 72 ? -3.07 -23.438 -20.453 1 98 72 ALA A O 1
ATOM 567 N N . THR A 1 73 ? -4.469 -21.641 -20.75 1 95.19 73 THR A N 1
ATOM 568 C CA . THR A 1 73 ? -3.418 -20.812 -21.328 1 95.19 73 THR A CA 1
ATOM 569 C C . THR A 1 73 ? -3.379 -19.438 -20.656 1 95.19 73 THR A C 1
ATOM 571 O O . THR A 1 73 ? -4.422 -18.844 -20.391 1 95.19 73 THR A O 1
ATOM 574 N N . ILE A 1 74 ? -2.123 -19 -20.391 1 94.5 74 ILE A N 1
ATOM 575 C CA . ILE A 1 74 ? -1.927 -17.641 -19.906 1 94.5 74 ILE A CA 1
ATOM 576 C C . ILE A 1 74 ? -1.484 -16.75 -21.062 1 94.5 74 ILE A C 1
ATOM 578 O O . ILE A 1 74 ? -0.418 -16.953 -21.641 1 94.5 74 ILE A O 1
ATOM 582 N N . LYS A 1 75 ? -2.275 -15.789 -21.297 1 91.06 75 LYS A N 1
ATOM 583 C CA . LYS A 1 75 ? -1.965 -14.891 -22.406 1 91.06 75 LYS A CA 1
ATOM 584 C C . LYS A 1 75 ? -0.744 -14.031 -22.094 1 91.06 75 LYS A C 1
ATOM 586 O O . LYS A 1 75 ? -0.488 -13.711 -20.922 1 91.06 75 LYS A O 1
ATOM 591 N N . GLU A 1 76 ? -0.056 -13.688 -23.203 1 87.81 76 GLU A N 1
ATOM 592 C CA . GLU A 1 76 ? 1.078 -12.789 -23.047 1 87.81 76 GLU A CA 1
ATOM 593 C C . GLU A 1 76 ? 0.652 -11.484 -22.375 1 87.81 76 GLU A C 1
ATOM 595 O O . GLU A 1 76 ? -0.367 -10.891 -22.734 1 87.81 76 GLU A O 1
ATOM 600 N N . GLY A 1 77 ? 1.368 -11.18 -21.328 1 89.94 77 GLY A N 1
ATOM 601 C CA . GLY A 1 77 ? 1.116 -9.906 -20.688 1 89.94 77 GLY A CA 1
ATOM 602 C C . GLY A 1 77 ? -0.039 -9.953 -19.703 1 89.94 77 GLY A C 1
ATOM 603 O O . GLY A 1 77 ? -0.526 -8.906 -19.266 1 89.94 77 GLY A O 1
ATOM 604 N N . ALA A 1 78 ? -0.53 -11.078 -19.406 1 92.69 78 ALA A N 1
ATOM 605 C CA . ALA A 1 78 ? -1.693 -11.234 -18.531 1 92.69 78 ALA A CA 1
ATOM 606 C C . ALA A 1 78 ? -1.455 -10.57 -17.188 1 92.69 78 ALA A C 1
ATOM 608 O O . ALA A 1 78 ? -2.404 -10.18 -16.5 1 92.69 78 ALA A O 1
ATOM 609 N N . PHE A 1 79 ? -0.173 -10.383 -16.859 1 95.62 79 PHE A N 1
ATOM 610 C CA . PHE A 1 79 ? 0.137 -9.836 -15.539 1 95.62 79 PHE A CA 1
ATOM 611 C C . PHE A 1 79 ? 0.9 -8.523 -15.664 1 95.62 79 PHE A C 1
ATOM 613 O O . PHE A 1 79 ? 1.527 -8.078 -14.703 1 95.62 79 PHE A O 1
ATOM 620 N N . THR A 1 80 ? 0.805 -7.988 -16.828 1 92.31 80 THR A N 1
ATOM 621 C CA . THR A 1 80 ? 1.503 -6.73 -17.062 1 92.31 80 THR A CA 1
ATOM 622 C C . THR A 1 80 ? 0.943 -5.629 -16.156 1 92.31 80 THR A C 1
ATOM 624 O O . THR A 1 80 ? -0.274 -5.5 -16.016 1 92.31 80 THR A O 1
ATOM 627 N N . GLY A 1 81 ? 1.864 -4.902 -15.5 1 93.88 81 GLY A N 1
ATOM 628 C CA . GLY A 1 81 ? 1.464 -3.758 -14.703 1 93.88 81 GLY A CA 1
ATOM 629 C C . GLY A 1 81 ? 1.237 -4.102 -13.242 1 93.88 81 GLY A C 1
ATOM 630 O O . GLY A 1 81 ? 1.052 -3.213 -12.406 1 93.88 81 GLY A O 1
ATOM 631 N N . LEU A 1 82 ? 1.279 -5.395 -12.93 1 96.88 82 LEU A N 1
ATOM 632 C CA . LEU A 1 82 ? 1.03 -5.809 -11.547 1 96.88 82 LEU A CA 1
ATOM 633 C C . LEU A 1 82 ? 2.326 -5.832 -10.75 1 96.88 82 LEU A C 1
ATOM 635 O O . LEU A 1 82 ? 2.676 -6.855 -10.148 1 96.88 82 LEU A O 1
ATOM 639 N N . SER A 1 83 ? 2.9 -4.656 -10.711 1 96.88 83 SER A N 1
ATOM 640 C CA . SER A 1 83 ? 4.215 -4.547 -10.086 1 96.88 83 SER A CA 1
ATOM 641 C C . SER A 1 83 ? 4.129 -4.699 -8.57 1 96.88 83 SER A C 1
ATOM 643 O O . SER A 1 83 ? 5.137 -4.957 -7.91 1 96.88 83 SER A O 1
ATOM 645 N N . ASN A 1 84 ? 2.943 -4.617 -7.973 1 97.31 84 ASN A N 1
ATOM 646 C CA . ASN A 1 84 ? 2.775 -4.73 -6.527 1 97.31 84 ASN A CA 1
ATOM 647 C C . ASN A 1 84 ? 2.428 -6.16 -6.113 1 97.31 84 ASN A C 1
ATOM 649 O O . ASN A 1 84 ? 2.354 -6.465 -4.922 1 97.31 84 ASN A O 1
ATOM 653 N N . LEU A 1 85 ? 2.256 -7.055 -7.102 1 98.56 85 LEU A N 1
ATOM 654 C CA . LEU A 1 85 ? 1.794 -8.406 -6.812 1 98.56 85 LEU A CA 1
ATOM 655 C C . LEU A 1 85 ? 2.816 -9.164 -5.969 1 98.56 85 LEU A C 1
ATOM 657 O O . LEU A 1 85 ? 3.994 -9.234 -6.332 1 98.56 85 LEU A O 1
ATOM 661 N N . LYS A 1 86 ? 2.367 -9.688 -4.844 1 98.88 86 LYS A N 1
ATOM 662 C CA . LYS A 1 86 ? 3.236 -10.414 -3.926 1 98.88 86 LYS A CA 1
ATOM 663 C C . LYS A 1 86 ? 2.969 -11.914 -3.984 1 98.88 86 LYS A C 1
ATOM 665 O O . LYS A 1 86 ? 3.898 -12.719 -3.895 1 98.88 86 LYS A O 1
ATOM 670 N N . GLU A 1 87 ? 1.728 -12.234 -4.141 1 98.94 87 GLU A N 1
ATOM 671 C CA . GLU A 1 87 ? 1.369 -13.648 -4.199 1 98.94 87 GLU A CA 1
ATOM 672 C C . GLU A 1 87 ? 0.42 -13.93 -5.359 1 98.94 87 GLU A C 1
ATOM 674 O O . GLU A 1 87 ? -0.557 -13.203 -5.559 1 98.94 87 GLU A O 1
ATOM 679 N N . LEU A 1 88 ? 0.727 -14.953 -6.102 1 98.88 88 LEU A N 1
ATOM 680 C CA . LEU A 1 88 ? -0.08 -15.383 -7.238 1 98.88 88 LEU A CA 1
ATOM 681 C C . LEU A 1 88 ? -0.404 -16.875 -7.141 1 98.88 88 LEU A C 1
ATOM 683 O O . LEU A 1 88 ? 0.502 -17.703 -7.121 1 98.88 88 LEU A O 1
ATOM 687 N N . TYR A 1 89 ? -1.67 -17.219 -7.078 1 98.88 89 TYR A N 1
ATOM 688 C CA . TYR A 1 89 ? -2.133 -18.609 -6.977 1 98.88 89 TYR A CA 1
ATOM 689 C C . TYR A 1 89 ? -2.824 -19.047 -8.266 1 98.88 89 TYR A C 1
ATOM 691 O O . TYR A 1 89 ? -3.838 -18.469 -8.664 1 98.88 89 TYR A O 1
ATOM 699 N N . LEU A 1 90 ? -2.309 -20.078 -8.828 1 98.75 90 LEU A N 1
ATOM 700 C CA . LEU A 1 90 ? -2.822 -20.562 -10.102 1 98.75 90 LEU A CA 1
ATOM 701 C C . LEU A 1 90 ? -3.033 -22.078 -10.055 1 98.75 90 LEU A C 1
ATOM 703 O O . LEU A 1 90 ? -3.148 -22.719 -11.102 1 98.75 90 LEU A O 1
ATOM 707 N N . SER A 1 91 ? -3.094 -22.625 -8.891 1 98.69 91 SER A N 1
ATOM 708 C CA . SER A 1 91 ? -3.203 -24.078 -8.758 1 98.69 91 SER A CA 1
ATOM 709 C C . SER A 1 91 ? -4.562 -24.578 -9.234 1 98.69 91 SER A C 1
ATOM 711 O O . SER A 1 91 ? -5.531 -23.812 -9.273 1 98.69 91 SER A O 1
ATOM 713 N N . TYR A 1 92 ? -4.629 -25.922 -9.516 1 98.69 92 TYR A N 1
ATOM 714 C CA . TYR A 1 92 ? -5.859 -26.594 -9.914 1 98.69 92 TYR A CA 1
ATOM 715 C C . TYR A 1 92 ? -6.477 -25.922 -11.141 1 98.69 92 TYR A C 1
ATOM 717 O O . TYR A 1 92 ? -7.656 -25.562 -11.133 1 98.69 92 TYR A O 1
ATOM 725 N N . ASN A 1 93 ? -5.652 -25.797 -12.102 1 98.88 93 ASN A N 1
ATOM 726 C CA . ASN A 1 93 ? -6.047 -25.391 -13.445 1 98.88 93 ASN A CA 1
ATOM 727 C C . ASN A 1 93 ? -5.605 -26.406 -14.5 1 98.88 93 ASN A C 1
ATOM 729 O O . ASN A 1 93 ? -5.426 -27.578 -14.195 1 98.88 93 ASN A O 1
ATOM 733 N N . LYS A 1 94 ? -5.559 -25.953 -15.727 1 98.81 94 LYS A N 1
ATOM 734 C CA . LYS A 1 94 ? -5.148 -26.844 -16.812 1 98.81 94 LYS A CA 1
ATOM 735 C C . LYS A 1 94 ? -3.955 -26.266 -17.578 1 98.81 94 LYS A C 1
ATOM 737 O O . LYS A 1 94 ? -3.811 -26.484 -18.781 1 98.81 94 LYS A O 1
ATOM 742 N N . ILE A 1 95 ? -3.16 -25.516 -16.875 1 98.56 95 ILE A N 1
ATOM 743 C CA . ILE A 1 95 ? -2.029 -24.844 -17.5 1 98.56 95 ILE A CA 1
ATOM 744 C C . ILE A 1 95 ? -1.012 -25.875 -17.969 1 98.56 95 ILE A C 1
ATOM 746 O O . ILE A 1 95 ? -0.562 -26.719 -17.203 1 98.56 95 ILE A O 1
ATOM 750 N N . SER A 1 96 ? -0.634 -25.812 -19.219 1 97.19 96 SER A N 1
ATOM 751 C CA . SER A 1 96 ? 0.227 -26.859 -19.766 1 97.19 96 SER A CA 1
ATOM 752 C C . SER A 1 96 ? 1.617 -26.312 -20.078 1 97.19 96 SER A C 1
ATOM 754 O O . SER A 1 96 ? 2.574 -27.078 -20.203 1 97.19 96 SER A O 1
ATOM 756 N N . ARG A 1 97 ? 1.685 -24.953 -20.281 1 94.88 97 ARG A N 1
ATOM 757 C CA . ARG A 1 97 ? 2.977 -24.391 -20.656 1 94.88 97 ARG A CA 1
ATOM 758 C C . ARG A 1 97 ? 3.23 -23.062 -19.953 1 94.88 97 ARG A C 1
ATOM 760 O O . ARG A 1 97 ? 2.301 -22.281 -19.734 1 94.88 97 ARG A O 1
ATOM 767 N N . ILE A 1 98 ? 4.516 -22.875 -19.625 1 93.69 98 ILE A N 1
ATOM 768 C CA . ILE A 1 98 ? 5.012 -21.578 -19.172 1 93.69 98 ILE A CA 1
ATOM 769 C C . ILE A 1 98 ? 5.859 -20.938 -20.266 1 93.69 98 ILE A C 1
ATOM 771 O O . ILE A 1 98 ? 6.906 -21.469 -20.641 1 93.69 98 ILE A O 1
ATOM 775 N N . GLU A 1 99 ? 5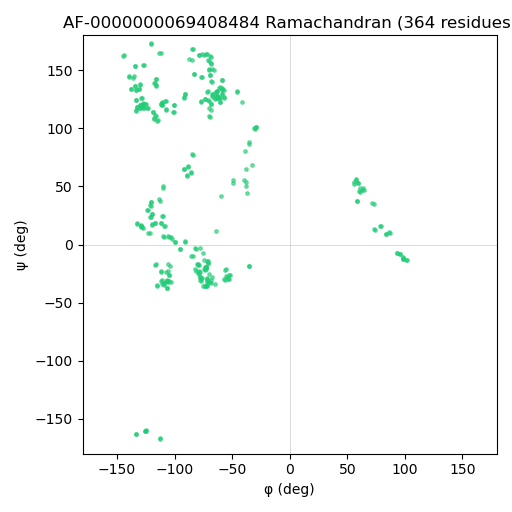.34 -19.812 -20.703 1 88.56 99 GLU A N 1
ATOM 776 C CA . GLU A 1 99 ? 6.059 -19.156 -21.781 1 88.56 99 GLU A CA 1
ATOM 777 C C . GLU A 1 99 ? 7.148 -18.234 -21.234 1 88.56 99 GLU A C 1
ATOM 779 O O . GLU A 1 99 ? 7.102 -17.828 -20.078 1 88.56 99 GLU A O 1
ATOM 784 N N . LYS A 1 100 ? 8.07 -17.969 -22.125 1 84.06 100 LYS A N 1
ATOM 785 C CA . LYS A 1 100 ? 9.141 -17.047 -21.75 1 84.06 100 LYS A CA 1
ATOM 786 C C . LYS A 1 100 ? 8.578 -15.68 -21.359 1 84.06 100 LYS A C 1
ATOM 788 O O . LYS A 1 100 ? 7.668 -15.164 -22.016 1 84.06 100 LYS A O 1
ATOM 793 N N . GLU A 1 101 ? 8.961 -15.18 -20.266 1 83.88 101 GLU A N 1
ATOM 794 C CA . GLU A 1 101 ? 8.648 -13.828 -19.812 1 83.88 101 GLU A CA 1
ATOM 795 C C . GLU A 1 101 ? 7.191 -13.711 -19.375 1 83.88 101 GLU A C 1
ATOM 797 O O . GLU A 1 101 ? 6.641 -12.609 -19.328 1 83.88 101 GLU A O 1
ATOM 802 N N . MET A 1 102 ? 6.52 -14.773 -19.203 1 90.38 102 MET A N 1
ATOM 803 C CA . MET A 1 102 ? 5.121 -14.797 -18.781 1 90.38 102 MET A CA 1
ATOM 804 C C . MET A 1 102 ? 4.926 -13.984 -17.5 1 90.38 102 MET A C 1
ATOM 806 O O . MET A 1 102 ? 3.887 -13.352 -17.328 1 90.38 102 MET A O 1
ATOM 810 N N . PHE A 1 103 ? 5.992 -13.953 -16.703 1 93.38 103 PHE A N 1
ATOM 811 C CA . PHE A 1 103 ? 5.895 -13.297 -15.398 1 93.38 103 PHE A CA 1
ATOM 812 C C . PHE A 1 103 ? 6.719 -12.016 -15.383 1 93.38 103 PHE A C 1
ATOM 814 O O . PHE A 1 103 ? 7.137 -11.555 -14.32 1 93.38 103 PHE A O 1
ATOM 821 N N . GLN A 1 104 ? 6.898 -11.516 -16.531 1 87.44 104 GLN A N 1
ATOM 822 C CA . GLN A 1 104 ? 7.695 -10.297 -16.625 1 87.44 104 GLN A CA 1
ATOM 823 C C . GLN A 1 104 ? 7.02 -9.141 -15.906 1 87.44 104 GLN A C 1
ATOM 825 O O . GLN A 1 104 ? 5.812 -8.938 -16.031 1 87.44 104 GLN A O 1
ATOM 830 N N . GLY A 1 105 ? 7.82 -8.477 -15.094 1 89.06 105 GLY A N 1
ATOM 831 C CA . GLY A 1 105 ? 7.316 -7.293 -14.422 1 89.06 105 GLY A CA 1
ATOM 832 C C . GLY A 1 105 ? 6.867 -7.562 -13 1 89.06 105 GLY A C 1
ATOM 833 O O . GLY A 1 105 ? 6.594 -6.633 -12.242 1 89.06 105 GLY A O 1
ATOM 834 N N . LEU A 1 106 ? 6.738 -8.852 -12.641 1 96.88 106 LEU A N 1
ATOM 835 C CA . LEU A 1 106 ? 6.328 -9.203 -11.281 1 96.88 106 LEU A CA 1
ATOM 836 C C . LEU A 1 106 ? 7.535 -9.258 -10.352 1 96.88 106 LEU A C 1
ATOM 838 O O . LEU A 1 106 ? 7.77 -10.266 -9.688 1 96.88 106 LEU A O 1
ATOM 842 N N . HIS A 1 107 ? 8.172 -8.109 -10.227 1 95.81 107 HIS A N 1
ATOM 843 C CA . HIS A 1 107 ? 9.438 -8.07 -9.5 1 95.81 107 HIS A CA 1
ATOM 844 C C . HIS A 1 107 ? 9.219 -8.211 -8 1 95.81 107 HIS A C 1
ATOM 846 O O . HIS A 1 107 ? 10.141 -8.586 -7.266 1 95.81 107 HIS A O 1
ATOM 852 N N . ASN A 1 108 ? 8.047 -7.957 -7.52 1 97.94 108 ASN A N 1
ATOM 853 C CA . ASN A 1 108 ? 7.785 -8.039 -6.09 1 97.94 108 ASN A CA 1
ATOM 854 C C . ASN A 1 108 ? 7.113 -9.359 -5.719 1 97.94 108 ASN A C 1
ATOM 856 O O . ASN A 1 108 ? 6.793 -9.586 -4.551 1 97.94 108 ASN A O 1
ATOM 860 N N . LEU A 1 109 ? 6.938 -10.195 -6.75 1 98.62 109 LEU A N 1
ATOM 861 C CA . LEU A 1 109 ? 6.285 -11.469 -6.465 1 98.62 109 LEU A CA 1
ATOM 862 C C . LEU A 1 109 ? 7.125 -12.312 -5.512 1 98.62 109 LEU A C 1
ATOM 864 O O . LEU A 1 109 ? 8.312 -12.539 -5.758 1 98.62 109 LEU A O 1
ATOM 868 N N . GLU A 1 110 ? 6.543 -12.742 -4.43 1 98.81 110 GLU A N 1
ATOM 869 C CA . GLU A 1 110 ? 7.227 -13.531 -3.408 1 98.81 110 GLU A CA 1
ATOM 870 C C . GLU A 1 110 ? 6.785 -14.992 -3.445 1 98.81 110 GLU A C 1
ATOM 872 O O . GLU A 1 110 ? 7.566 -15.891 -3.131 1 98.81 110 GLU A O 1
ATOM 877 N N . LYS A 1 111 ? 5.594 -15.195 -3.809 1 98.88 111 LYS A N 1
ATOM 878 C CA . LYS A 1 111 ? 5.016 -16.547 -3.795 1 98.88 111 LYS A CA 1
ATOM 879 C C . LYS A 1 111 ? 4.273 -16.828 -5.098 1 98.88 111 LYS A C 1
ATOM 881 O O . LYS A 1 111 ? 3.402 -16.062 -5.508 1 98.88 111 LYS A O 1
ATOM 886 N N . LEU A 1 112 ? 4.641 -17.875 -5.762 1 98.81 112 LEU A N 1
ATOM 887 C CA . LEU A 1 112 ? 3.98 -18.359 -6.973 1 98.81 112 LEU A CA 1
ATOM 888 C C . LEU A 1 112 ? 3.559 -19.812 -6.828 1 98.81 112 LEU A C 1
ATOM 890 O O . LEU A 1 112 ? 4.406 -20.688 -6.648 1 98.81 112 LEU A O 1
ATOM 894 N N . VAL A 1 113 ? 2.256 -20.094 -6.969 1 98.81 113 VAL A N 1
ATOM 895 C CA . VAL A 1 113 ? 1.729 -21.438 -6.766 1 98.81 113 VAL A CA 1
ATOM 896 C C . VAL A 1 113 ? 1.108 -21.953 -8.062 1 98.81 113 VAL A C 1
ATOM 898 O O . VAL A 1 113 ? 0.026 -21.516 -8.461 1 98.81 113 VAL A O 1
ATOM 901 N N . LEU A 1 114 ? 1.788 -22.875 -8.648 1 98.56 114 LEU A N 1
ATOM 902 C CA . LEU A 1 114 ? 1.395 -23.422 -9.945 1 98.56 114 LEU A CA 1
ATOM 903 C C . LEU A 1 114 ? 1.142 -24.922 -9.859 1 98.56 114 LEU A C 1
ATOM 905 O O . LEU A 1 114 ? 1.231 -25.625 -10.859 1 98.56 114 LEU A O 1
ATOM 909 N N . GLY A 1 115 ? 0.833 -25.359 -8.68 1 98.44 115 GLY A N 1
ATOM 910 C CA . GLY A 1 115 ? 0.622 -26.781 -8.492 1 98.44 115 GLY A CA 1
ATOM 911 C C . GLY A 1 115 ? -0.656 -27.297 -9.141 1 98.44 115 GLY A C 1
ATOM 912 O O . GLY A 1 115 ? -1.571 -26.516 -9.406 1 98.44 115 GLY A O 1
ATOM 913 N N . THR A 1 116 ? -0.704 -28.594 -9.398 1 98.62 116 THR A N 1
ATOM 914 C CA . THR A 1 116 ? -1.865 -29.297 -9.914 1 98.62 116 THR A CA 1
ATOM 915 C C . THR A 1 116 ? -2.32 -28.688 -11.242 1 98.62 116 THR A C 1
ATOM 917 O O . THR A 1 116 ? -3.457 -28.234 -11.359 1 98.62 116 THR A O 1
ATOM 920 N N . ASN A 1 117 ? -1.412 -28.672 -12.086 1 98.75 117 ASN A N 1
ATOM 921 C CA . ASN A 1 117 ? -1.636 -28.312 -13.484 1 98.75 117 ASN A CA 1
ATOM 922 C C . ASN A 1 117 ? -1.118 -29.406 -14.422 1 98.75 117 ASN A C 1
ATOM 924 O O . ASN A 1 117 ? -1.05 -30.578 -14.047 1 98.75 117 ASN A O 1
ATOM 928 N N . ASN A 1 118 ? -0.899 -28.984 -15.719 1 98.62 118 ASN A N 1
ATOM 929 C CA . ASN A 1 118 ? -0.451 -29.969 -16.703 1 98.62 118 ASN A CA 1
ATOM 930 C C . ASN A 1 118 ? 0.886 -29.578 -17.312 1 98.62 118 ASN A C 1
ATOM 932 O O . ASN A 1 118 ? 1.113 -29.797 -18.516 1 98.62 118 ASN A O 1
ATOM 936 N N . ILE A 1 119 ? 1.696 -28.953 -16.531 1 98.19 119 ILE A N 1
ATOM 937 C CA . ILE A 1 119 ? 2.98 -28.484 -17.047 1 98.19 119 ILE A CA 1
ATOM 938 C C . ILE A 1 119 ? 3.896 -29.688 -17.297 1 98.19 119 ILE A C 1
ATOM 940 O O . ILE A 1 119 ? 4.059 -30.547 -16.438 1 98.19 119 ILE A O 1
ATOM 944 N N . ALA A 1 120 ? 4.504 -29.734 -18.453 1 97.12 120 ALA A N 1
ATOM 945 C CA . ALA A 1 120 ? 5.297 -30.906 -18.812 1 97.12 120 ALA A CA 1
ATOM 946 C C . ALA A 1 120 ? 6.785 -30.578 -18.844 1 97.12 120 ALA A C 1
ATOM 948 O O . ALA A 1 120 ? 7.625 -31.453 -18.594 1 97.12 120 ALA A O 1
ATOM 949 N N . THR A 1 121 ? 7.07 -29.375 -19.234 1 95.81 121 THR A N 1
ATOM 950 C CA . THR A 1 121 ? 8.461 -28.969 -19.359 1 95.81 121 THR A CA 1
ATOM 951 C C . THR A 1 121 ? 8.68 -27.594 -18.734 1 95.81 121 THR A C 1
ATOM 953 O O . THR A 1 121 ? 7.867 -26.688 -18.922 1 95.81 121 THR A O 1
ATOM 956 N N . ILE A 1 122 ? 9.789 -27.453 -17.969 1 95.38 122 ILE A N 1
ATOM 957 C CA . ILE A 1 122 ? 10.242 -26.141 -17.547 1 95.38 122 ILE A CA 1
ATOM 958 C C . ILE A 1 122 ? 11.414 -25.688 -18.422 1 95.38 122 ILE A C 1
ATOM 960 O O . ILE A 1 122 ? 12.508 -26.25 -18.344 1 95.38 122 ILE A O 1
ATOM 964 N N . LYS A 1 123 ? 11.094 -24.656 -19.141 1 92.88 123 LYS A N 1
ATOM 965 C CA . LYS A 1 123 ? 12.102 -24.172 -20.094 1 92.88 123 LYS A CA 1
ATOM 966 C C . LYS A 1 123 ? 13.102 -23.25 -19.406 1 92.88 123 LYS A C 1
ATOM 968 O O . LYS A 1 123 ? 12.875 -22.797 -18.281 1 92.88 123 LYS A O 1
ATOM 973 N N . GLU A 1 124 ? 14.156 -23.016 -20.219 1 91.06 124 GLU A N 1
ATOM 974 C CA . GLU A 1 124 ? 15.133 -22.047 -19.75 1 91.06 124 GLU A CA 1
ATOM 975 C C . GLU A 1 124 ? 14.5 -20.672 -19.578 1 91.06 124 GLU A C 1
ATOM 977 O O . GLU A 1 124 ? 13.742 -20.203 -20.438 1 91.06 124 GLU A O 1
ATOM 982 N N . GLY A 1 125 ? 14.68 -20.125 -18.344 1 88.56 125 GLY A N 1
ATOM 983 C CA . GLY A 1 125 ? 14.234 -18.766 -18.109 1 88.56 125 GLY A CA 1
ATOM 984 C C . GLY A 1 125 ? 12.742 -18.656 -17.875 1 88.56 125 GLY A C 1
ATOM 985 O O . GLY A 1 125 ? 12.156 -17.578 -18.031 1 88.56 125 GLY A O 1
ATOM 986 N N . ALA A 1 126 ? 12.086 -19.672 -17.609 1 91.94 126 ALA A N 1
ATOM 987 C CA . ALA A 1 126 ? 10.641 -19.703 -17.406 1 91.94 126 ALA A CA 1
ATOM 988 C C . ALA A 1 126 ? 10.211 -18.703 -16.344 1 91.94 126 ALA A C 1
ATOM 990 O O . ALA A 1 126 ? 9.117 -18.141 -16.406 1 91.94 126 ALA A O 1
ATOM 991 N N . PHE A 1 127 ? 11.125 -18.422 -15.398 1 93.88 127 PHE A N 1
ATOM 992 C CA . PHE A 1 127 ? 10.758 -17.578 -14.266 1 93.88 127 PHE A CA 1
ATOM 993 C C . PHE A 1 127 ? 11.617 -16.328 -14.227 1 93.88 127 PHE A C 1
ATOM 995 O O . PHE A 1 127 ? 11.859 -15.766 -13.148 1 93.88 127 PHE A O 1
ATOM 1002 N N . THR A 1 128 ? 12.055 -16.016 -15.422 1 89.94 128 THR A N 1
ATOM 1003 C CA . THR A 1 128 ? 12.844 -14.789 -15.523 1 89.94 128 THR A CA 1
ATOM 1004 C C . THR A 1 128 ? 12.039 -13.578 -15.039 1 89.94 128 THR A C 1
ATOM 1006 O O . THR A 1 128 ? 10.867 -13.438 -15.383 1 89.94 128 THR A O 1
ATOM 1009 N N . GLY A 1 129 ? 12.703 -12.734 -14.188 1 90.25 129 GLY A N 1
ATOM 1010 C CA . GLY A 1 129 ? 12.055 -11.523 -13.719 1 90.25 129 GLY A CA 1
ATOM 1011 C C . GLY A 1 129 ? 11.508 -11.641 -12.305 1 90.25 129 GLY A C 1
ATOM 1012 O O . GLY A 1 129 ? 11.148 -10.633 -11.688 1 90.25 129 GLY A O 1
ATOM 1013 N N . LEU A 1 130 ? 11.43 -12.82 -11.789 1 95.38 130 LEU A N 1
ATOM 1014 C CA . LEU A 1 130 ? 10.898 -13.039 -10.445 1 95.38 130 LEU A CA 1
ATOM 1015 C C . LEU A 1 130 ? 12.023 -13.016 -9.414 1 95.38 130 LEU A C 1
ATOM 1017 O O . LEU A 1 130 ? 12.219 -13.992 -8.688 1 95.38 130 LEU A O 1
ATOM 1021 N N . SER A 1 131 ? 12.656 -11.844 -9.273 1 93.31 131 SER A N 1
ATOM 1022 C CA . SER A 1 131 ? 13.867 -11.734 -8.477 1 93.31 131 SER A CA 1
ATOM 1023 C C . SER A 1 131 ? 13.562 -11.828 -6.984 1 93.31 131 SER A C 1
ATOM 1025 O O . SER A 1 131 ? 14.43 -12.188 -6.188 1 93.31 131 SER A O 1
ATOM 1027 N N . ASN A 1 132 ? 12.367 -11.578 -6.602 1 97.25 132 ASN A N 1
ATOM 1028 C CA . ASN A 1 132 ? 12.023 -11.617 -5.18 1 97.25 132 ASN A CA 1
ATOM 1029 C C . ASN A 1 132 ? 11.289 -12.906 -4.82 1 97.25 132 ASN A C 1
ATOM 1031 O O . ASN A 1 132 ? 10.828 -13.07 -3.689 1 97.25 132 ASN A O 1
ATOM 1035 N N . LEU A 1 133 ? 11.172 -13.805 -5.773 1 97.56 133 LEU A N 1
ATOM 1036 C CA . LEU A 1 133 ? 10.43 -15.031 -5.52 1 97.56 133 LEU A CA 1
ATOM 1037 C C . LEU A 1 133 ? 11.094 -15.852 -4.418 1 97.56 133 LEU A C 1
ATOM 1039 O O . LEU A 1 133 ? 12.289 -16.125 -4.488 1 97.56 133 LEU A O 1
ATOM 1043 N N . ASN A 1 134 ? 10.312 -16.188 -3.445 1 98 134 ASN A N 1
ATOM 1044 C CA . ASN A 1 134 ? 10.773 -16.938 -2.279 1 98 134 ASN A CA 1
ATOM 1045 C C . ASN A 1 134 ? 10.188 -18.344 -2.258 1 98 134 ASN A C 1
ATOM 1047 O O . ASN A 1 134 ? 10.836 -19.281 -1.772 1 98 134 ASN A O 1
ATOM 1051 N N . TYR A 1 135 ? 9.055 -18.422 -2.781 1 98.19 135 TYR A N 1
ATOM 1052 C CA . TYR A 1 135 ? 8.25 -19.625 -2.678 1 98.19 135 TYR A CA 1
ATOM 1053 C C . TYR A 1 135 ? 7.66 -20 -4.031 1 98.19 135 TYR A C 1
ATOM 1055 O O . TYR A 1 135 ? 6.867 -19.25 -4.605 1 98.19 135 TYR A O 1
ATOM 1063 N N . LEU A 1 136 ? 8.078 -21.188 -4.559 1 97.94 136 LEU A N 1
ATOM 1064 C CA . LEU A 1 136 ? 7.605 -21.672 -5.852 1 97.94 136 LEU A CA 1
ATOM 1065 C C . LEU A 1 136 ? 7.059 -23.078 -5.742 1 97.94 136 LEU A C 1
ATOM 1067 O O . LEU A 1 136 ? 7.785 -24.016 -5.379 1 97.94 136 LEU A O 1
ATOM 1071 N N . VAL A 1 137 ? 5.781 -23.25 -6.098 1 98.56 137 VAL A N 1
ATOM 1072 C CA . VAL A 1 137 ? 5.148 -24.562 -6.023 1 98.56 137 VAL A CA 1
ATOM 1073 C C . VAL A 1 137 ? 4.848 -25.078 -7.43 1 98.56 137 VAL A C 1
ATOM 1075 O O . VAL A 1 137 ? 4.055 -24.469 -8.164 1 98.56 137 VAL A O 1
ATOM 1078 N N . LEU A 1 138 ? 5.41 -26.219 -7.75 1 97.88 138 LEU A N 1
ATOM 1079 C CA . LEU A 1 138 ? 5.227 -26.844 -9.055 1 97.88 138 LEU A CA 1
ATOM 1080 C C . LEU A 1 138 ? 4.801 -28.297 -8.906 1 97.88 138 LEU A C 1
ATOM 1082 O O . LEU A 1 138 ? 4.848 -29.062 -9.875 1 97.88 138 LEU A O 1
ATOM 1086 N N . GLY A 1 139 ? 4.375 -28.625 -7.746 1 97.69 139 GLY A N 1
ATOM 1087 C CA . GLY A 1 139 ? 3.992 -30.016 -7.484 1 97.69 139 GLY A CA 1
ATOM 1088 C C . GLY A 1 139 ? 2.738 -30.438 -8.227 1 97.69 139 GLY A C 1
ATOM 1089 O O . GLY A 1 139 ? 1.914 -29.594 -8.586 1 97.69 139 GLY A O 1
ATOM 1090 N N . ALA A 1 140 ? 2.605 -31.719 -8.445 1 98.19 140 ALA A N 1
ATOM 1091 C CA . ALA A 1 140 ? 1.413 -32.344 -9.031 1 98.19 140 ALA A CA 1
ATOM 1092 C C . ALA A 1 140 ? 1.145 -31.797 -10.43 1 98.19 140 ALA A C 1
ATOM 1094 O O . ALA A 1 140 ? 0.022 -31.391 -10.742 1 98.19 140 ALA A O 1
ATOM 1095 N N . ASN A 1 141 ? 2.199 -31.75 -11.133 1 98.38 141 ASN A N 1
ATOM 1096 C CA . ASN A 1 141 ? 2.154 -31.531 -12.57 1 98.38 141 ASN A CA 1
ATOM 1097 C C . ASN A 1 141 ? 2.615 -32.75 -13.344 1 98.38 141 ASN A C 1
ATOM 1099 O O . ASN A 1 141 ? 2.578 -33.875 -12.812 1 98.38 141 ASN A O 1
ATOM 1103 N N . ASN A 1 142 ? 2.869 -32.656 -14.633 1 97.75 142 ASN A N 1
ATOM 1104 C CA . ASN A 1 142 ? 3.43 -33.719 -15.461 1 97.75 142 ASN A CA 1
ATOM 1105 C C . ASN A 1 142 ? 4.836 -33.375 -15.938 1 97.75 142 ASN A C 1
ATOM 1107 O O . ASN A 1 142 ? 5.184 -33.625 -17.094 1 97.75 142 ASN A O 1
ATOM 1111 N N . ILE A 1 143 ? 5.535 -32.75 -15.039 1 97.31 143 ILE A N 1
ATOM 1112 C CA . ILE A 1 143 ? 6.844 -32.281 -15.461 1 97.31 143 ILE A CA 1
ATOM 1113 C C . ILE A 1 143 ? 7.773 -33.438 -15.719 1 97.31 143 ILE A C 1
ATOM 1115 O O . ILE A 1 143 ? 8.078 -34.219 -14.812 1 97.31 143 ILE A O 1
ATOM 1119 N N . ALA A 1 144 ? 8.18 -33.594 -16.875 1 96.38 144 ALA A N 1
ATOM 1120 C CA . ALA A 1 144 ? 9.094 -34.656 -17.297 1 96.38 144 ALA A CA 1
ATOM 1121 C C . ALA A 1 144 ? 10.508 -34.125 -17.5 1 96.38 144 ALA A C 1
ATOM 1123 O O . ALA A 1 144 ? 11.492 -34.844 -17.312 1 96.38 144 ALA A O 1
ATOM 1124 N N . THR A 1 145 ? 10.562 -32.844 -17.938 1 94.62 145 THR A N 1
ATOM 1125 C CA . THR A 1 145 ? 11.859 -32.281 -18.266 1 94.62 145 THR A CA 1
ATOM 1126 C C . THR A 1 145 ? 12.039 -30.922 -17.594 1 94.62 145 THR A C 1
ATOM 1128 O O . THR A 1 145 ? 11.141 -30.062 -17.641 1 94.62 145 THR A O 1
ATOM 1131 N N . ILE A 1 146 ? 13.203 -30.672 -16.969 1 94 146 ILE A N 1
ATOM 1132 C CA . ILE A 1 146 ? 13.648 -29.375 -16.469 1 94 146 ILE A CA 1
ATOM 1133 C C . ILE A 1 146 ? 14.93 -28.969 -17.188 1 94 146 ILE A C 1
ATOM 1135 O O . ILE A 1 146 ? 15.984 -29.578 -17 1 94 146 ILE A O 1
ATOM 1139 N N . LYS A 1 147 ? 14.773 -27.938 -17.922 1 92.38 147 LYS A N 1
ATOM 1140 C CA . LYS A 1 147 ? 15.906 -27.531 -18.75 1 92.38 147 LYS A CA 1
ATOM 1141 C C . LYS A 1 147 ? 16.953 -26.781 -17.922 1 92.38 147 LYS A C 1
ATOM 1143 O O . LYS A 1 147 ? 16.641 -26.266 -16.828 1 92.38 147 LYS A O 1
ATOM 1148 N N . GLU A 1 148 ? 18.125 -26.734 -18.578 1 90 148 GLU A N 1
ATOM 1149 C CA . GLU A 1 148 ? 19.203 -25.953 -17.969 1 90 148 GLU A CA 1
ATOM 1150 C C . GLU A 1 148 ? 18.812 -24.484 -17.859 1 90 148 GLU A C 1
ATOM 1152 O O . GLU A 1 148 ? 18.266 -23.906 -18.797 1 90 148 GLU A O 1
ATOM 1157 N N . GLY A 1 149 ? 18.953 -23.969 -16.578 1 88.88 149 GLY A N 1
ATOM 1158 C CA . GLY A 1 149 ? 18.688 -22.547 -16.375 1 88.88 149 GLY A CA 1
ATOM 1159 C C . GLY A 1 149 ? 17.219 -22.266 -16.109 1 88.88 149 GLY A C 1
ATOM 1160 O O . GLY A 1 149 ? 16.797 -21.109 -16.156 1 88.88 149 GLY A O 1
ATOM 1161 N N . ALA A 1 150 ? 16.453 -23.25 -15.906 1 90.94 150 ALA A N 1
ATOM 1162 C CA . ALA A 1 150 ? 15.023 -23.094 -15.68 1 90.94 150 ALA A CA 1
ATOM 1163 C C . ALA A 1 150 ? 14.758 -22.156 -14.508 1 90.94 150 ALA A C 1
ATOM 1165 O O . ALA A 1 150 ? 13.805 -21.359 -14.531 1 90.94 150 ALA A O 1
ATOM 1166 N N . PHE A 1 151 ? 15.648 -22.125 -13.555 1 91.5 151 PHE A N 1
ATOM 1167 C CA . PHE A 1 151 ? 15.422 -21.359 -12.336 1 91.5 151 PHE A CA 1
ATOM 1168 C C . PHE A 1 151 ? 16.469 -20.25 -12.195 1 91.5 151 PHE A C 1
ATOM 1170 O O . PHE A 1 151 ? 16.719 -19.781 -11.086 1 91.5 151 PHE A O 1
ATOM 1177 N N . THR A 1 152 ? 17.047 -19.984 -13.312 1 87.5 152 THR A N 1
ATOM 1178 C CA . THR A 1 152 ? 18.031 -18.891 -13.289 1 87.5 152 THR A CA 1
ATOM 1179 C C . THR A 1 152 ? 17.375 -17.578 -12.883 1 87.5 152 THR A C 1
ATOM 1181 O O . THR A 1 152 ? 16.281 -17.266 -13.344 1 87.5 152 THR A O 1
ATOM 1184 N N . GLY A 1 153 ? 18.062 -16.844 -11.953 1 88.31 153 GLY A N 1
ATOM 1185 C CA . GLY A 1 153 ? 17.578 -15.531 -11.555 1 88.31 153 GLY A CA 1
ATOM 1186 C C . GLY A 1 153 ? 16.75 -15.562 -10.289 1 88.31 153 GLY A C 1
ATOM 1187 O O . GLY A 1 153 ? 16.391 -14.508 -9.758 1 88.31 153 GLY A O 1
ATOM 1188 N N . LEU A 1 154 ? 16.422 -16.734 -9.805 1 93 154 LEU A N 1
ATOM 1189 C CA . LEU A 1 154 ? 15.648 -16.844 -8.578 1 93 154 LEU A CA 1
ATOM 1190 C C . LEU A 1 154 ? 16.562 -16.859 -7.355 1 93 154 LEU A C 1
ATOM 1192 O O . LEU A 1 154 ? 16.562 -17.812 -6.582 1 93 154 LEU A O 1
ATOM 1196 N N . SER A 1 155 ? 17.219 -15.727 -7.102 1 90.06 155 SER A N 1
ATOM 1197 C CA . SER A 1 155 ? 18.25 -15.656 -6.086 1 90.06 155 SER A CA 1
ATOM 1198 C C . SER A 1 155 ? 17.656 -15.703 -4.68 1 90.06 155 SER A C 1
ATOM 1200 O O . SER A 1 155 ? 18.344 -16.094 -3.727 1 90.06 155 SER A O 1
ATOM 1202 N N . ASN A 1 156 ? 16.406 -15.406 -4.559 1 94.62 156 ASN A N 1
ATOM 1203 C CA . ASN A 1 156 ? 15.789 -15.359 -3.234 1 94.62 156 ASN A CA 1
ATOM 1204 C C . ASN A 1 156 ? 14.914 -16.578 -2.98 1 94.62 156 ASN A C 1
ATOM 1206 O O . ASN A 1 156 ? 14.188 -16.641 -1.981 1 94.62 156 ASN A O 1
ATOM 1210 N N . LEU A 1 157 ? 14.961 -17.5 -3.9 1 95.69 157 LEU A N 1
ATOM 1211 C CA . LEU A 1 157 ? 14.102 -18.672 -3.764 1 95.69 157 LEU A CA 1
ATOM 1212 C C . LEU A 1 157 ? 14.547 -19.531 -2.588 1 95.69 157 LEU A C 1
ATOM 1214 O O . LEU A 1 157 ? 15.672 -20.047 -2.576 1 95.69 157 LEU A O 1
ATOM 1218 N N . ASN A 1 158 ? 13.656 -19.734 -1.64 1 95.94 158 ASN A N 1
ATOM 1219 C CA . ASN A 1 158 ? 13.945 -20.547 -0.464 1 95.94 158 ASN A CA 1
ATOM 1220 C C . ASN A 1 158 ? 13.242 -21.906 -0.53 1 95.94 158 ASN A C 1
ATOM 1222 O O . ASN A 1 158 ? 13.758 -22.906 -0.027 1 95.94 158 ASN A O 1
ATOM 1226 N N . TYR A 1 159 ? 12.086 -21.844 -1.185 1 95.94 159 TYR A N 1
ATOM 1227 C CA . TYR A 1 159 ? 11.281 -23.062 -1.21 1 95.94 159 TYR A CA 1
ATOM 1228 C C . TYR A 1 159 ? 10.844 -23.406 -2.631 1 95.94 159 TYR A C 1
ATOM 1230 O O . TYR A 1 159 ? 10.195 -22.594 -3.299 1 95.94 159 TYR A O 1
ATOM 1238 N N . LEU A 1 160 ? 11.219 -24.516 -3.09 1 95.69 160 LEU A N 1
ATOM 1239 C CA . LEU A 1 160 ? 10.82 -25.062 -4.379 1 95.69 160 LEU A CA 1
ATOM 1240 C C . LEU A 1 160 ? 10.18 -26.438 -4.207 1 95.69 160 LEU A C 1
ATOM 1242 O O . LEU A 1 160 ? 10.828 -27.375 -3.746 1 95.69 160 LEU A O 1
ATOM 1246 N N . TYR A 1 161 ? 8.922 -26.578 -4.57 1 95.88 161 TYR A N 1
ATOM 1247 C CA . TYR A 1 161 ? 8.211 -27.844 -4.438 1 95.88 161 TYR A CA 1
ATOM 1248 C C . TYR A 1 161 ? 7.992 -28.5 -5.797 1 95.88 161 TYR A C 1
ATOM 1250 O O . TYR A 1 161 ? 7.324 -27.922 -6.664 1 95.88 161 TYR A O 1
ATOM 1258 N N . LEU A 1 162 ? 8.461 -29.703 -5.93 1 95.06 162 LEU A N 1
ATOM 1259 C CA . LEU A 1 162 ? 8.398 -30.391 -7.211 1 95.06 162 LEU A CA 1
ATOM 1260 C C . LEU A 1 162 ? 7.766 -31.766 -7.055 1 95.06 162 LEU A C 1
ATOM 1262 O O . LEU A 1 162 ? 7.727 -32.562 -8.008 1 95.06 162 LEU A O 1
ATOM 1266 N N . SER A 1 163 ? 7.125 -32.031 -5.965 1 93.38 163 SER A N 1
ATOM 1267 C CA . SER A 1 163 ? 6.621 -33.375 -5.676 1 93.38 163 SER A CA 1
ATOM 1268 C C . SER A 1 163 ? 5.512 -33.75 -6.641 1 93.38 163 SER A C 1
ATOM 1270 O O . SER A 1 163 ? 4.789 -32.906 -7.152 1 93.38 163 SER A O 1
ATOM 1272 N N . TYR A 1 164 ? 5.391 -35.062 -6.898 1 95.44 164 TYR A N 1
ATOM 1273 C CA . TYR A 1 164 ? 4.336 -35.688 -7.707 1 95.44 164 TYR A CA 1
ATOM 1274 C C . TYR A 1 164 ? 4.426 -35.188 -9.156 1 95.44 164 TYR A C 1
ATOM 1276 O O . TYR A 1 164 ? 3.432 -34.75 -9.727 1 95.44 164 TYR A O 1
ATOM 1284 N N . ASN A 1 165 ? 5.617 -35.25 -9.641 1 96.06 165 ASN A N 1
ATOM 1285 C CA . ASN A 1 165 ? 5.902 -35.062 -11.062 1 96.06 165 ASN A CA 1
ATOM 1286 C C . ASN A 1 165 ? 6.566 -36.281 -11.664 1 96.06 165 ASN A C 1
ATOM 1288 O O . ASN A 1 165 ? 6.727 -37.312 -10.992 1 96.06 165 ASN A O 1
ATOM 1292 N N . LYS A 1 166 ? 6.734 -36.281 -12.961 1 94.81 166 LYS A N 1
ATOM 1293 C CA . LYS A 1 166 ? 7.34 -37.406 -13.68 1 94.81 166 LYS A CA 1
ATOM 1294 C C . LYS A 1 166 ? 8.719 -37.031 -14.211 1 94.81 166 LYS A C 1
ATOM 1296 O O . LYS A 1 166 ? 9.016 -37.25 -15.391 1 94.81 166 LYS A O 1
ATOM 1301 N N . ILE A 1 167 ? 9.57 -36.438 -13.328 1 90.81 167 ILE A N 1
ATOM 1302 C CA . ILE A 1 167 ? 10.828 -35.844 -13.805 1 90.81 167 ILE A CA 1
ATOM 1303 C C . ILE A 1 167 ? 11.766 -36.969 -14.258 1 90.81 167 ILE A C 1
ATOM 1305 O O . ILE A 1 167 ? 12.18 -37.812 -13.453 1 90.81 167 ILE A O 1
ATOM 1309 N N . SER A 1 168 ? 11.984 -37.094 -15.453 1 88 168 SER A N 1
ATOM 1310 C CA . SER A 1 168 ? 12.859 -38.125 -16.016 1 88 168 SER A CA 1
ATOM 1311 C C . SER A 1 168 ? 14.18 -37.531 -16.484 1 88 168 SER A C 1
ATOM 1313 O O . SER A 1 168 ? 15.172 -38.25 -16.641 1 88 168 SER A O 1
ATOM 1315 N N . ARG A 1 169 ? 14.109 -36.125 -16.766 1 86.69 169 ARG A N 1
ATOM 1316 C CA . ARG A 1 169 ? 15.305 -35.469 -17.297 1 86.69 169 ARG A CA 1
ATOM 1317 C C . ARG A 1 169 ? 15.594 -34.156 -16.547 1 86.69 169 ARG A C 1
ATOM 1319 O O . ARG A 1 169 ? 14.734 -33.281 -16.453 1 86.69 169 ARG A O 1
ATOM 1326 N N . ILE A 1 170 ? 16.719 -34.125 -15.93 1 82.81 170 ILE A N 1
ATOM 1327 C CA . ILE A 1 170 ? 17.25 -32.906 -15.336 1 82.81 170 ILE A CA 1
ATOM 1328 C C . ILE A 1 170 ? 18.547 -32.5 -16.031 1 82.81 170 ILE A C 1
ATOM 1330 O O . ILE A 1 170 ? 19.5 -33.281 -16.047 1 82.81 170 ILE A O 1
ATOM 1334 N N . GLU A 1 171 ? 18.438 -31.516 -16.672 1 80.56 171 GLU A N 1
ATOM 1335 C CA . GLU A 1 171 ? 19.641 -31.062 -17.359 1 80.56 171 GLU A CA 1
ATOM 1336 C C . GLU A 1 171 ? 20.641 -30.422 -16.406 1 80.56 171 GLU A C 1
ATOM 1338 O O . GLU A 1 171 ? 20.266 -30.031 -15.289 1 80.56 171 GLU A O 1
ATOM 1343 N N . LYS A 1 172 ? 21.859 -30.266 -16.75 1 72.31 172 LYS A N 1
ATOM 1344 C CA . LYS A 1 172 ? 22.969 -29.891 -15.891 1 72.31 172 LYS A CA 1
ATOM 1345 C C . LYS A 1 172 ? 22.703 -28.562 -15.195 1 72.31 172 LYS A C 1
ATOM 1347 O O . LYS A 1 172 ? 22.203 -27.625 -15.812 1 72.31 172 LYS A O 1
ATOM 1352 N N . GLU A 1 173 ? 22.938 -28.484 -13.844 1 74.56 173 GLU A N 1
ATOM 1353 C CA . GLU A 1 173 ? 22.984 -27.281 -13.016 1 74.56 173 GLU A CA 1
ATOM 1354 C C . GLU A 1 173 ? 21.594 -26.703 -12.797 1 74.56 173 GLU A C 1
ATOM 1356 O O . GLU A 1 173 ? 21.391 -25.484 -12.867 1 74.56 173 GLU A O 1
ATOM 1361 N N . MET A 1 174 ? 20.609 -27.641 -12.703 1 70.62 174 MET A N 1
ATOM 1362 C CA . MET A 1 174 ? 19.219 -27.203 -12.516 1 70.62 174 MET A CA 1
ATOM 1363 C C . MET A 1 174 ? 19.109 -26.25 -11.336 1 70.62 174 MET A C 1
ATOM 1365 O O . MET A 1 174 ? 18.281 -25.328 -11.352 1 70.62 174 MET A O 1
ATOM 1369 N N . PHE A 1 175 ? 19.984 -26.406 -10.477 1 75.44 175 PHE A N 1
ATOM 1370 C CA . PHE A 1 175 ? 19.859 -25.594 -9.266 1 75.44 175 PHE A CA 1
ATOM 1371 C C . PHE A 1 175 ? 20.922 -24.5 -9.227 1 75.44 175 PHE A C 1
ATOM 1373 O O . PHE A 1 175 ? 21.156 -23.906 -8.18 1 75.44 175 PHE A O 1
ATOM 1380 N N . GLN A 1 176 ? 21.484 -24.312 -10.391 1 75.5 176 GLN A N 1
ATOM 1381 C CA . GLN A 1 176 ? 22.484 -23.25 -10.422 1 75.5 176 GLN A CA 1
ATOM 1382 C C . GLN A 1 176 ? 21.875 -21.906 -10.047 1 75.5 176 GLN A C 1
ATOM 1384 O O . GLN A 1 176 ? 20.828 -21.531 -10.562 1 75.5 176 GLN A O 1
ATOM 1389 N N . GLY A 1 177 ? 22.453 -21.281 -9 1 74.69 177 GLY A N 1
ATOM 1390 C CA . GLY A 1 177 ? 22.047 -19.938 -8.625 1 74.69 177 GLY A CA 1
ATOM 1391 C C . GLY A 1 177 ? 21.062 -19.906 -7.477 1 74.69 177 GLY A C 1
ATOM 1392 O O . GLY A 1 177 ? 20.703 -18.844 -6.973 1 74.69 177 GLY A O 1
ATOM 1393 N N . LEU A 1 178 ? 20.562 -21.078 -7.176 1 81.12 178 LEU A N 1
ATOM 1394 C CA . LEU A 1 178 ? 19.625 -21.156 -6.059 1 81.12 178 LEU A CA 1
ATOM 1395 C C . LEU A 1 178 ? 20.375 -21.266 -4.73 1 81.12 178 LEU A C 1
ATOM 1397 O O . LEU A 1 178 ? 20.359 -22.328 -4.102 1 81.12 178 LEU A O 1
ATOM 1401 N N . HIS A 1 179 ? 20.922 -20.188 -4.234 1 78.12 179 HIS A N 1
ATOM 1402 C CA . HIS A 1 179 ? 21.812 -20.188 -3.086 1 78.12 179 HIS A CA 1
ATOM 1403 C C . HIS A 1 179 ? 21.031 -20.281 -1.778 1 78.12 179 HIS A C 1
ATOM 1405 O O . HIS A 1 179 ? 21.578 -20.703 -0.756 1 78.12 179 HIS A O 1
ATOM 1411 N N . ASN A 1 180 ? 19.781 -20 -1.85 1 80.12 180 ASN A N 1
ATOM 1412 C CA . ASN A 1 180 ? 19.016 -19.922 -0.612 1 80.12 180 ASN A CA 1
ATOM 1413 C C . ASN A 1 180 ? 18.031 -21.078 -0.487 1 80.12 180 ASN A C 1
ATOM 1415 O O . ASN A 1 180 ? 17.203 -21.094 0.416 1 80.12 180 ASN A O 1
ATOM 1419 N N . LEU A 1 181 ? 18.125 -21.969 -1.375 1 82.19 181 LEU A N 1
ATOM 1420 C CA . LEU A 1 181 ? 17.141 -23.047 -1.425 1 82.19 181 LEU A CA 1
ATOM 1421 C C . LEU A 1 181 ? 17.203 -23.891 -0.154 1 82.19 181 LEU A C 1
ATOM 1423 O O . LEU A 1 181 ? 18.266 -24.344 0.251 1 82.19 181 LEU A O 1
ATOM 1427 N N . GLU A 1 182 ? 16.125 -24.0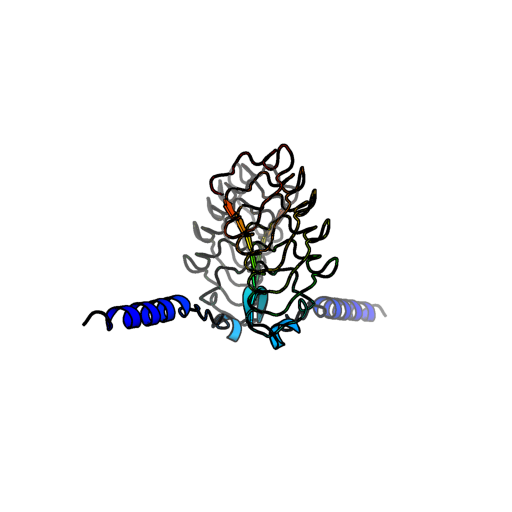62 0.448 1 78.38 182 GLU A N 1
ATOM 1428 C CA . GLU A 1 182 ? 16.078 -24.812 1.704 1 78.38 182 GLU A CA 1
ATOM 1429 C C . GLU A 1 182 ? 15.273 -26.094 1.554 1 78.38 182 GLU A C 1
ATOM 1431 O O . GLU A 1 182 ? 15.547 -27.094 2.232 1 78.38 182 GLU A O 1
ATOM 1436 N N . LYS A 1 183 ? 14.234 -26.078 0.774 1 78.94 183 LYS A N 1
ATOM 1437 C CA . LYS A 1 183 ? 13.375 -27.25 0.618 1 78.94 183 LYS A CA 1
ATOM 1438 C C . LYS A 1 183 ? 13.039 -27.484 -0.851 1 78.94 183 LYS A C 1
ATOM 1440 O O . LYS A 1 183 ? 12.875 -26.531 -1.62 1 78.94 183 LYS A O 1
ATOM 1445 N N . LEU A 1 184 ? 12.938 -28.906 -1.233 1 72.19 184 LEU A N 1
ATOM 1446 C CA . LEU A 1 184 ? 12.602 -29.359 -2.578 1 72.19 184 LEU A CA 1
ATOM 1447 C C . LEU A 1 184 ? 11.344 -30.234 -2.564 1 72.19 184 LEU A C 1
ATOM 1449 O O . LEU A 1 184 ? 11.203 -31.109 -1.703 1 72.19 184 LEU A O 1
ATOM 1453 N N . MET B 1 1 ? -13.164 50.094 -16.906 1 34.56 1 MET B N 1
ATOM 1454 C CA . MET B 1 1 ? -13.156 48.875 -17.703 1 34.56 1 MET B CA 1
ATOM 1455 C C . MET B 1 1 ? -12.344 47.781 -17.031 1 34.56 1 MET B C 1
ATOM 1457 O O . MET B 1 1 ? -12.148 46.688 -17.594 1 34.56 1 MET B O 1
ATOM 1461 N N . PHE B 1 2 ? -11.609 48.094 -15.898 1 49.66 2 PHE B N 1
ATOM 1462 C CA . PHE B 1 2 ? -10.695 47.25 -15.133 1 49.66 2 PHE B CA 1
ATOM 1463 C C . PHE B 1 2 ? -11.453 46.25 -14.281 1 49.66 2 PHE B C 1
ATOM 1465 O O . PHE B 1 2 ? -10.852 45.469 -13.531 1 49.66 2 PHE B O 1
ATOM 1472 N N . HIS B 1 3 ? -12.781 46.375 -14.234 1 53.22 3 HIS B N 1
ATOM 1473 C CA . HIS B 1 3 ? -13.469 45.531 -13.25 1 53.22 3 HIS B CA 1
ATOM 1474 C C . HIS B 1 3 ? -13.625 44.094 -13.75 1 53.22 3 HIS B C 1
ATOM 1476 O O . HIS B 1 3 ? -14.109 43.25 -13.023 1 53.22 3 HIS B O 1
ATOM 1482 N N . HIS B 1 4 ? -13.469 43.906 -15.094 1 52.16 4 HIS B N 1
ATOM 1483 C CA . HIS B 1 4 ? -13.945 42.625 -15.562 1 52.16 4 HIS B CA 1
ATOM 1484 C C . HIS B 1 4 ? -12.883 41.531 -15.367 1 52.16 4 HIS B C 1
ATOM 1486 O O . HIS B 1 4 ? -13.109 40.375 -15.695 1 52.16 4 HIS B O 1
ATOM 1492 N N . VAL B 1 5 ? -11.594 41.938 -14.984 1 53.31 5 VAL B N 1
ATOM 1493 C CA . VAL B 1 5 ? -10.555 40.906 -15.016 1 53.31 5 VAL B CA 1
ATOM 1494 C C . VAL B 1 5 ? -10.617 40.062 -13.742 1 53.31 5 VAL B C 1
ATOM 1496 O O . VAL B 1 5 ? -10.109 38.938 -13.703 1 53.31 5 VAL B O 1
ATOM 1499 N N . VAL B 1 6 ? -11.203 40.656 -12.656 1 52.03 6 VAL B N 1
ATOM 1500 C CA . VAL B 1 6 ? -11.117 39.938 -11.391 1 52.03 6 VAL B CA 1
ATOM 1501 C C . VAL B 1 6 ? -12.07 38.75 -11.414 1 52.03 6 VAL B C 1
ATOM 1503 O O . VAL B 1 6 ? -11.836 37.75 -10.734 1 52.03 6 VAL B O 1
ATOM 1506 N N . SER B 1 7 ? -13.109 38.844 -12.32 1 52.47 7 SER B N 1
ATOM 1507 C CA . SER B 1 7 ? -14.109 37.781 -12.219 1 52.47 7 SER B CA 1
ATOM 1508 C C . SER B 1 7 ? -13.617 36.5 -12.891 1 52.47 7 SER B C 1
ATOM 1510 O O . SER B 1 7 ? -14.039 35.406 -12.523 1 52.47 7 SER B O 1
ATOM 1512 N N . PHE B 1 8 ? -12.695 36.656 -13.875 1 52.66 8 PHE B N 1
ATOM 1513 C CA . PHE B 1 8 ? -12.328 35.469 -14.625 1 52.66 8 PHE B CA 1
ATOM 1514 C C . PHE B 1 8 ? -11.375 34.594 -13.82 1 52.66 8 PHE B C 1
ATOM 1516 O O . PHE B 1 8 ? -11.359 33.375 -13.977 1 52.66 8 PHE B O 1
ATOM 1523 N N . ARG B 1 9 ? -10.523 35.125 -12.898 1 52.41 9 ARG B N 1
ATOM 1524 C CA . ARG B 1 9 ? -9.586 34.344 -12.117 1 52.41 9 ARG B CA 1
ATOM 1525 C C . ARG B 1 9 ? -10.312 33.5 -11.062 1 52.41 9 ARG B C 1
ATOM 1527 O O . ARG B 1 9 ? -9.914 32.375 -10.773 1 52.41 9 ARG B O 1
ATOM 1534 N N . ARG B 1 10 ? -11.445 34 -10.523 1 53.44 10 ARG B N 1
ATOM 1535 C CA . ARG B 1 10 ? -12.18 33.219 -9.539 1 53.44 10 ARG B CA 1
ATOM 1536 C C . ARG B 1 10 ? -12.875 32.031 -10.195 1 53.44 10 ARG B C 1
ATOM 1538 O O . ARG B 1 10 ? -12.977 30.953 -9.594 1 53.44 10 ARG B O 1
ATOM 1545 N N . SER B 1 11 ? -13.219 32.281 -11.484 1 54.97 11 SER B N 1
ATOM 1546 C CA . SER B 1 11 ? -13.898 31.156 -12.133 1 54.97 11 SER B CA 1
ATOM 1547 C C . SER B 1 11 ? -12.914 30.062 -12.547 1 54.97 11 SER B C 1
ATOM 1549 O O . SER B 1 11 ? -13.258 28.891 -12.555 1 54.97 11 SER B O 1
ATOM 1551 N N . LEU B 1 12 ? -11.633 30.5 -12.891 1 51.44 12 LEU B N 1
ATOM 1552 C CA . LEU B 1 12 ? -10.672 29.484 -13.312 1 51.44 12 LEU B CA 1
ATOM 1553 C C . LEU B 1 12 ? -10.195 28.656 -12.133 1 51.44 12 LEU B C 1
ATOM 1555 O O . LEU B 1 12 ? -9.992 27.453 -12.258 1 51.44 12 LEU B O 1
ATOM 1559 N N . VAL B 1 13 ? -10.055 29.359 -10.922 1 47.84 13 VAL B N 1
ATOM 1560 C CA . VAL B 1 13 ? -9.648 28.578 -9.773 1 47.84 13 VAL B CA 1
ATOM 1561 C C . VAL B 1 13 ? -10.773 27.625 -9.375 1 47.84 13 VAL B C 1
ATOM 1563 O O . VAL B 1 13 ? -10.516 26.484 -8.961 1 47.84 13 VAL B O 1
ATOM 1566 N N . LEU B 1 14 ? -12.008 28.078 -9.648 1 47.38 14 LEU B N 1
ATOM 1567 C CA . LEU B 1 14 ? -13.086 27.156 -9.32 1 47.38 14 LEU B CA 1
ATOM 1568 C C . LEU B 1 14 ? -13.062 25.938 -10.242 1 47.38 14 LEU B C 1
ATOM 1570 O O . LEU B 1 14 ? -13.391 24.828 -9.828 1 47.38 14 LEU B O 1
ATOM 1574 N N . ILE B 1 15 ? -12.633 26.25 -11.484 1 47.22 15 ILE B N 1
ATOM 1575 C CA . ILE B 1 15 ? -12.68 25.125 -12.422 1 47.22 15 ILE B CA 1
ATOM 1576 C C . ILE B 1 15 ? -11.555 24.141 -12.102 1 47.22 15 ILE B C 1
ATOM 1578 O O . ILE B 1 15 ? -11.742 22.922 -12.195 1 47.22 15 ILE B O 1
ATOM 1582 N N . LEU B 1 16 ? -10.391 24.688 -11.664 1 44.84 16 LEU B N 1
ATOM 1583 C CA . LEU B 1 16 ? -9.273 23.766 -11.484 1 44.84 16 LEU B CA 1
ATOM 1584 C C . LEU B 1 16 ? -9.508 22.875 -10.273 1 44.84 16 LEU B C 1
ATOM 1586 O O . LEU B 1 16 ? -9.109 21.703 -10.281 1 44.84 16 LEU B O 1
ATOM 1590 N N . CYS B 1 17 ? -10.133 23.406 -9.242 1 41.88 17 CYS B N 1
ATOM 1591 C CA . CYS B 1 17 ? -10.258 22.547 -8.062 1 41.88 17 CYS B CA 1
ATOM 1592 C C . CYS B 1 17 ? -11.234 21.406 -8.32 1 41.88 17 CYS B C 1
ATOM 1594 O O . CYS B 1 17 ? -11.297 20.453 -7.539 1 41.88 17 CYS B O 1
ATOM 1596 N N . THR B 1 18 ? -12.148 21.719 -9.297 1 42.53 18 THR B N 1
ATOM 1597 C CA . THR B 1 18 ? -13.188 20.703 -9.406 1 42.53 18 THR B CA 1
ATOM 1598 C C . THR B 1 18 ? -12.633 19.422 -10.039 1 42.53 18 THR B C 1
ATOM 1600 O O . THR B 1 18 ? -13.305 18.391 -10.07 1 42.53 18 THR B O 1
ATOM 1603 N N . ILE B 1 19 ? -11.68 19.688 -10.914 1 41 19 ILE B N 1
ATOM 1604 C CA . ILE B 1 19 ? -11.383 18.391 -11.523 1 41 19 ILE B CA 1
ATOM 1605 C C . ILE B 1 19 ? -10.82 17.453 -10.469 1 41 19 ILE B C 1
ATOM 1607 O O . ILE B 1 19 ? -9.602 17.312 -10.344 1 41 19 ILE B O 1
ATOM 1611 N N . LEU B 1 20 ? -10.891 17.812 -9.18 1 38.56 20 LEU B N 1
ATOM 1612 C CA . LEU B 1 20 ? -10.523 16.688 -8.336 1 38.56 20 LEU B CA 1
ATOM 1613 C C . LEU B 1 20 ? -11.141 15.391 -8.859 1 38.56 20 LEU B C 1
ATOM 1615 O O . LEU B 1 20 ? -12.305 15.375 -9.273 1 38.56 20 LEU B O 1
ATOM 1619 N N . PHE B 1 21 ? -10.289 14.453 -9.133 1 39.25 21 PHE B N 1
ATOM 1620 C CA . PHE B 1 21 ? -10.328 13.047 -9.5 1 39.25 21 PHE B CA 1
ATOM 1621 C C . PHE B 1 21 ? -11.438 12.32 -8.742 1 39.25 21 PHE B C 1
ATOM 1623 O O . PHE B 1 21 ? -11.32 12.109 -7.527 1 39.25 21 PHE B O 1
ATOM 1630 N N . LEU B 1 22 ? -12.672 12.688 -9.016 1 40.38 22 LEU B N 1
ATOM 1631 C CA . LEU B 1 22 ? -13.586 11.586 -8.766 1 40.38 22 LEU B CA 1
ATOM 1632 C C . LEU B 1 22 ? -12.961 10.25 -9.164 1 40.38 22 LEU B C 1
ATOM 1634 O O . LEU B 1 22 ? -13.156 9.773 -10.281 1 40.38 22 LEU B O 1
ATOM 1638 N N . GLU B 1 23 ? -11.805 9.945 -8.891 1 41.28 23 GLU B N 1
ATOM 1639 C CA . GLU B 1 23 ? -11.523 8.516 -8.953 1 41.28 23 GLU B CA 1
ATOM 1640 C C . GLU B 1 23 ? -12.57 7.719 -8.18 1 41.28 23 GLU B C 1
ATOM 1642 O O . GLU B 1 23 ? -12.5 7.617 -6.957 1 41.28 23 GLU B O 1
ATOM 1647 N N . THR B 1 24 ? -13.844 7.891 -8.445 1 43.53 24 THR B N 1
ATOM 1648 C CA . THR B 1 24 ? -14.648 6.75 -8.023 1 43.53 24 THR B CA 1
ATOM 1649 C C . THR B 1 24 ? -13.891 5.445 -8.211 1 43.53 24 THR B C 1
ATOM 1651 O O . THR B 1 24 ? -13.406 5.152 -9.312 1 43.53 24 THR B O 1
ATOM 1654 N N . GLN B 1 25 ? -13.203 5.094 -7.277 1 47.72 25 GLN B N 1
ATOM 1655 C CA . GLN B 1 25 ? -12.734 3.711 -7.305 1 47.72 25 GLN B CA 1
ATOM 1656 C C . GLN B 1 25 ? -13.805 2.773 -7.844 1 47.72 25 GLN B C 1
ATOM 1658 O O . GLN B 1 25 ? -14.758 2.439 -7.133 1 47.72 25 GLN B O 1
ATOM 1663 N N . ALA B 1 26 ? -14.359 2.994 -8.984 1 46.62 26 ALA B N 1
ATOM 1664 C CA . ALA B 1 26 ? -15.18 2.021 -9.703 1 46.62 26 ALA B CA 1
ATOM 1665 C C . ALA B 1 26 ? -14.742 0.594 -9.383 1 46.62 26 ALA B C 1
ATOM 1667 O O . ALA B 1 26 ? -13.547 0.282 -9.406 1 46.62 26 ALA B O 1
ATOM 1668 N N . ASP B 1 27 ? -15.562 0.024 -8.477 1 58.88 27 ASP B N 1
ATOM 1669 C CA . ASP B 1 27 ? -15.406 -1.428 -8.477 1 58.88 27 ASP B CA 1
ATOM 1670 C C . ASP B 1 27 ? -15.031 -1.944 -9.859 1 58.88 27 ASP B C 1
ATOM 1672 O O . ASP B 1 27 ? -15.742 -1.705 -10.836 1 58.88 27 ASP B O 1
ATOM 1676 N N . SER B 1 28 ? -13.758 -2.186 -9.945 1 71.38 28 SER B N 1
ATOM 1677 C CA . SER B 1 28 ? -13.273 -2.738 -11.203 1 71.38 28 SER B CA 1
ATOM 1678 C C . SER B 1 28 ? -14.164 -3.875 -11.695 1 71.38 28 SER B C 1
ATOM 1680 O O . SER B 1 28 ? -14.82 -4.543 -10.891 1 71.38 28 SER B O 1
ATOM 1682 N N . ASP B 1 29 ? -14.562 -3.861 -12.922 1 87.19 29 ASP B N 1
ATOM 1683 C CA . ASP B 1 29 ? -15.344 -4.891 -13.602 1 87.19 29 ASP B CA 1
ATOM 1684 C C . ASP B 1 29 ? -14.953 -6.285 -13.117 1 87.19 29 ASP B C 1
ATOM 1686 O O . ASP B 1 29 ? -15.805 -7.168 -13 1 87.19 29 ASP B O 1
ATOM 1690 N N . ILE B 1 30 ? -13.836 -6.371 -12.531 1 92.88 30 ILE B N 1
ATOM 1691 C CA . ILE B 1 30 ? -13.367 -7.688 -12.109 1 92.88 30 ILE B CA 1
ATOM 1692 C C . ILE B 1 30 ? -14.086 -8.102 -10.828 1 92.88 30 ILE B C 1
ATOM 1694 O O . ILE B 1 30 ? -14.281 -9.297 -10.578 1 92.88 30 ILE B O 1
ATOM 1698 N N . CYS B 1 31 ? -14.555 -7.105 -10.117 1 92.81 31 CYS B N 1
ATOM 1699 C CA . CYS B 1 31 ? -15.172 -7.402 -8.828 1 92.81 31 CYS B CA 1
ATOM 1700 C C . CYS B 1 31 ? -16.609 -7.848 -9 1 92.81 31 CYS B C 1
ATOM 1702 O O . CYS B 1 31 ? -17.266 -8.258 -8.031 1 92.81 31 CYS B O 1
ATOM 1704 N N . LYS B 1 32 ? -17.062 -7.812 -10.219 1 94 32 LYS B N 1
ATOM 1705 C CA . LYS B 1 32 ? -18.375 -8.391 -10.531 1 94 32 LYS B CA 1
ATOM 1706 C C . LYS B 1 32 ? -18.297 -9.906 -10.633 1 94 32 LYS B C 1
ATOM 1708 O O . LYS B 1 32 ? -19.281 -10.609 -10.367 1 94 32 LYS B O 1
ATOM 1713 N N . ILE B 1 33 ? -17.156 -10.383 -10.992 1 95.12 33 ILE B N 1
ATOM 1714 C CA . ILE B 1 33 ? -16.969 -11.812 -11.211 1 95.12 33 ILE B CA 1
ATOM 1715 C C . ILE B 1 33 ? -16.156 -12.406 -10.055 1 95.12 33 ILE B C 1
ATOM 1717 O O . ILE B 1 33 ? -16.422 -13.539 -9.633 1 95.12 33 ILE B O 1
ATOM 1721 N N . CYS B 1 34 ? -15.32 -11.641 -9.508 1 97.5 34 CYS B N 1
ATOM 1722 C CA . CYS B 1 34 ? -14.43 -12.047 -8.43 1 97.5 34 CYS B CA 1
ATOM 1723 C C . CYS B 1 34 ? -14.781 -11.32 -7.133 1 97.5 34 CYS B C 1
ATOM 1725 O O . CYS B 1 34 ? -15.586 -10.398 -7.137 1 97.5 34 CYS B O 1
ATOM 1727 N N . THR B 1 35 ? -14.219 -11.883 -6.055 1 97.38 35 THR B N 1
ATOM 1728 C CA . THR B 1 35 ? -14.328 -11.195 -4.777 1 97.38 35 THR B CA 1
ATOM 1729 C C . THR B 1 35 ? -13.125 -10.281 -4.547 1 97.38 35 THR B C 1
ATOM 1731 O O . THR B 1 35 ? -11.977 -10.734 -4.609 1 97.38 35 THR B O 1
ATOM 1734 N N . CYS B 1 36 ? -13.422 -9.008 -4.258 1 95.94 36 CYS B N 1
ATOM 1735 C CA . CYS B 1 36 ? -12.352 -8.031 -4.109 1 95.94 36 CYS B CA 1
ATOM 1736 C C . CYS B 1 36 ? -12.328 -7.457 -2.699 1 95.94 36 CYS B C 1
ATOM 1738 O O . CYS B 1 36 ? -13.375 -7.289 -2.072 1 95.94 36 CYS B O 1
ATOM 1740 N N . TYR B 1 37 ? -11.148 -7.336 -2.262 1 95.06 37 TYR B N 1
ATOM 1741 C CA . TYR B 1 37 ? -10.914 -6.668 -0.986 1 95.06 37 TYR B CA 1
ATOM 1742 C C . TYR B 1 37 ? -10.094 -5.395 -1.178 1 95.06 37 TYR B C 1
ATOM 1744 O O . TYR B 1 37 ? -9.148 -5.375 -1.962 1 95.06 37 TYR B O 1
ATOM 1752 N N . SER B 1 38 ? -10.445 -4.332 -0.388 1 93.88 38 SER B N 1
ATOM 1753 C CA . SER B 1 38 ? -9.805 -3.033 -0.565 1 93.88 38 SER B CA 1
ATOM 1754 C C . SER B 1 38 ? -9.406 -2.43 0.775 1 93.88 38 SER B C 1
ATOM 1756 O O . SER B 1 38 ? -9.953 -2.791 1.816 1 93.88 38 SER B O 1
ATOM 1758 N N . LEU B 1 39 ? -8.445 -1.641 0.729 1 93.44 39 LEU B N 1
ATOM 1759 C CA . LEU B 1 39 ? -7.996 -0.876 1.89 1 93.44 39 LEU B CA 1
ATOM 1760 C C . LEU B 1 39 ? -8.172 0.62 1.655 1 93.44 39 LEU B C 1
ATOM 1762 O O . LEU B 1 39 ? -7.895 1.119 0.563 1 93.44 39 LEU B O 1
ATOM 1766 N N . THR B 1 40 ? -8.664 1.265 2.709 1 94.31 40 THR B N 1
ATOM 1767 C CA . THR B 1 40 ? -8.781 2.717 2.625 1 94.31 40 THR B CA 1
ATOM 1768 C C . THR B 1 40 ? -7.406 3.375 2.734 1 94.31 40 THR B C 1
ATOM 1770 O O . THR B 1 40 ? -6.691 3.17 3.719 1 94.31 40 THR B O 1
ATOM 1773 N N . THR B 1 41 ? -7.09 4.215 1.708 1 96.44 41 THR B N 1
ATOM 1774 C CA . THR B 1 41 ? -5.758 4.812 1.701 1 96.44 41 THR B CA 1
ATOM 1775 C C . THR B 1 41 ? -5.844 6.328 1.83 1 96.44 41 THR B C 1
ATOM 1777 O O . THR B 1 41 ? -4.848 6.992 2.131 1 96.44 41 THR B O 1
ATOM 1780 N N . SER B 1 42 ? -6.992 6.895 1.579 1 98 42 SER B N 1
ATOM 1781 C CA . SER B 1 42 ? -7.184 8.336 1.666 1 98 42 SER B CA 1
ATOM 1782 C C . SER B 1 42 ? -8.508 8.68 2.336 1 98 42 SER B C 1
ATOM 1784 O O . SER B 1 42 ? -9.539 8.078 2.035 1 98 42 SER B O 1
ATOM 1786 N N . VAL B 1 43 ? -8.422 9.609 3.236 1 98.12 43 VAL B N 1
ATOM 1787 C CA . VAL B 1 43 ? -9.609 10.109 3.912 1 98.12 43 VAL B CA 1
ATOM 1788 C C . VAL B 1 43 ? -9.641 11.633 3.855 1 98.12 43 VAL B C 1
ATOM 1790 O O . VAL B 1 43 ? -8.672 12.289 4.25 1 98.12 43 VAL B O 1
ATOM 1793 N N . ASN B 1 44 ? -10.781 12.156 3.342 1 98.62 44 ASN B N 1
ATOM 1794 C CA . ASN B 1 44 ? -11 13.602 3.26 1 98.62 44 ASN B CA 1
ATOM 1795 C C . ASN B 1 44 ? -12.148 14.047 4.164 1 98.62 44 ASN B C 1
ATOM 1797 O O . ASN B 1 44 ? -13.32 13.836 3.836 1 98.62 44 ASN B O 1
ATOM 1801 N N . CYS B 1 45 ? -11.742 14.672 5.203 1 98.62 45 CYS B N 1
ATOM 1802 C CA . CYS B 1 45 ? -12.711 15.188 6.164 1 98.62 45 CYS B CA 1
ATOM 1803 C C . CYS B 1 45 ? -12.734 16.703 6.152 1 98.62 45 CYS B C 1
ATOM 1805 O O . CYS B 1 45 ? -13.117 17.344 7.145 1 98.62 45 CYS B 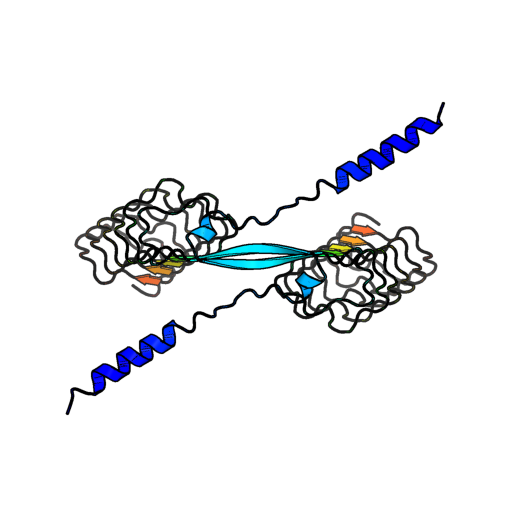O 1
ATOM 1807 N N . ALA B 1 46 ? -12.219 17.25 5.105 1 98.69 46 ALA B N 1
ATOM 1808 C CA . ALA B 1 46 ? -12.156 18.703 5.035 1 98.69 46 ALA B CA 1
ATOM 1809 C C . ALA B 1 46 ? -13.555 19.312 4.887 1 98.69 46 ALA B C 1
ATOM 1811 O O . ALA B 1 46 ? -14.43 18.703 4.262 1 98.69 46 ALA B O 1
ATOM 1812 N N . ASN B 1 47 ? -13.727 20.484 5.488 1 98.25 47 ASN B N 1
ATOM 1813 C CA . ASN B 1 47 ? -14.93 21.281 5.324 1 98.25 47 ASN B CA 1
ATOM 1814 C C . ASN B 1 47 ? -16.172 20.547 5.816 1 98.25 47 ASN B C 1
ATOM 1816 O O . ASN B 1 47 ? -17.188 20.484 5.113 1 98.25 47 ASN B O 1
ATOM 1820 N N . ARG B 1 48 ? -16.031 20 7.066 1 98.06 48 ARG B N 1
ATOM 1821 C CA . ARG B 1 48 ? -17.141 19.234 7.637 1 98.06 48 ARG B CA 1
ATOM 1822 C C . ARG B 1 48 ? -17.578 19.812 8.977 1 98.06 48 ARG B C 1
ATOM 1824 O O . ARG B 1 48 ? -18.344 19.188 9.711 1 98.06 48 ARG B O 1
ATOM 1831 N N . ASN B 1 49 ? -17.047 20.953 9.266 1 98.19 49 ASN B N 1
ATOM 1832 C CA . ASN B 1 49 ? -17.375 21.625 10.508 1 98.19 49 ASN B CA 1
ATOM 1833 C C . ASN B 1 49 ? -17.031 20.766 11.727 1 98.19 49 ASN B C 1
ATOM 1835 O O . ASN B 1 49 ? -17.781 20.75 12.703 1 98.19 49 ASN B O 1
ATOM 1839 N N . LEU B 1 50 ? -15.945 20.047 11.672 1 98.31 50 LEU B N 1
ATOM 1840 C CA . LEU B 1 50 ? -15.539 19.156 12.758 1 98.31 50 LEU B CA 1
ATOM 1841 C C . LEU B 1 50 ? -14.93 19.953 13.914 1 98.31 50 LEU B C 1
ATOM 1843 O O . LEU B 1 50 ? -14.188 20.906 13.688 1 98.31 50 LEU B O 1
ATOM 1847 N N . GLN B 1 51 ? -15.195 19.484 15.07 1 98.12 51 GLN B N 1
ATOM 1848 C CA . GLN B 1 51 ? -14.609 20.094 16.25 1 98.12 51 GLN B CA 1
ATOM 1849 C C . GLN B 1 51 ? -13.484 19.234 16.828 1 98.12 51 GLN B C 1
ATOM 1851 O O . GLN B 1 51 ? -12.703 19.688 17.656 1 98.12 51 GLN B O 1
ATOM 1856 N N . SER B 1 52 ? -13.555 18.062 16.375 1 96.88 52 SER B N 1
ATOM 1857 C CA . SER B 1 52 ? -12.516 17.109 16.766 1 96.88 52 SER B CA 1
ATOM 1858 C C . SER B 1 52 ? -12.18 16.156 15.633 1 96.88 52 SER B C 1
ATOM 1860 O O . SER B 1 52 ? -12.922 16.062 14.648 1 96.88 52 SER B O 1
ATOM 1862 N N . ILE B 1 53 ? -11.016 15.516 15.766 1 97.06 53 ILE B N 1
ATOM 1863 C CA . ILE B 1 53 ? -10.594 14.539 14.766 1 97.06 53 ILE B CA 1
ATOM 1864 C C . ILE B 1 53 ? -11.469 13.289 14.867 1 97.06 53 ILE B C 1
ATOM 1866 O O . ILE B 1 53 ? -11.539 12.656 15.93 1 97.06 53 ILE B O 1
ATOM 1870 N N . PRO B 1 54 ? -12.055 12.961 13.773 1 95.25 54 PRO B N 1
ATOM 1871 C CA . PRO B 1 54 ? -12.898 11.758 13.836 1 95.25 54 PRO B CA 1
ATOM 1872 C C . PRO B 1 54 ? -12.094 10.484 14.039 1 95.25 54 PRO B C 1
ATOM 1874 O O . PRO B 1 54 ? -10.977 10.359 13.523 1 95.25 54 PRO B O 1
ATOM 1877 N N . GLN B 1 55 ? -12.664 9.602 14.859 1 92.38 55 GLN B N 1
ATOM 1878 C CA . GLN B 1 55 ? -12.055 8.312 15.156 1 92.38 55 GLN B CA 1
ATOM 1879 C C . GLN B 1 55 ? -13.039 7.172 14.906 1 92.38 55 GLN B C 1
ATOM 1881 O O . GLN B 1 55 ? -14.258 7.367 14.977 1 92.38 55 GLN B O 1
ATOM 1886 N N . PRO B 1 56 ? -12.594 5.977 14.625 1 93.38 56 PRO B N 1
ATOM 1887 C CA . PRO B 1 56 ? -11.195 5.609 14.367 1 93.38 56 PRO B CA 1
ATOM 1888 C C . PRO B 1 56 ? -10.773 5.867 12.922 1 93.38 56 PRO B C 1
ATOM 1890 O O . PRO B 1 56 ? -11.602 5.773 12.008 1 93.38 56 PRO B O 1
ATOM 1893 N N . ILE B 1 57 ? -9.508 6.223 12.711 1 95.56 57 ILE B N 1
ATOM 1894 C CA . ILE B 1 57 ? -8.922 6.336 11.383 1 95.56 57 ILE B CA 1
ATOM 1895 C C . ILE B 1 57 ? -8.289 5.004 10.984 1 95.56 57 ILE B C 1
ATOM 1897 O O . ILE B 1 57 ? -7.496 4.438 11.742 1 95.56 57 ILE B O 1
ATOM 1901 N N . PRO B 1 58 ? -8.633 4.512 9.766 1 95.12 58 PRO B N 1
ATOM 1902 C CA . PRO B 1 58 ? -8.016 3.252 9.352 1 95.12 58 PRO B CA 1
ATOM 1903 C C . PRO B 1 58 ? -6.488 3.328 9.305 1 95.12 58 PRO B C 1
ATOM 1905 O O . PRO B 1 58 ? -5.934 4.344 8.883 1 95.12 58 PRO B O 1
ATOM 1908 N N . THR B 1 59 ? -5.91 2.277 9.711 1 95.31 59 THR B N 1
ATOM 1909 C CA . THR B 1 59 ? -4.469 2.287 9.938 1 95.31 59 THR B CA 1
ATOM 1910 C C . THR B 1 59 ? -3.713 2.348 8.609 1 95.31 59 THR B C 1
ATOM 1912 O O . THR B 1 59 ? -2.535 2.709 8.578 1 95.31 59 THR B O 1
ATOM 1915 N N . ASN B 1 60 ? -4.367 2.07 7.473 1 94.75 60 ASN B N 1
ATOM 1916 C CA . ASN B 1 60 ? -3.688 2.037 6.18 1 94.75 60 ASN B CA 1
ATOM 1917 C C . ASN B 1 60 ? -3.73 3.398 5.492 1 94.75 60 ASN B C 1
ATOM 1919 O O . ASN B 1 60 ? -3.189 3.561 4.395 1 94.75 60 ASN B O 1
ATOM 1923 N N . VAL B 1 61 ? -4.309 4.391 6.145 1 97.5 61 VAL B N 1
ATOM 1924 C CA . VAL B 1 61 ? -4.477 5.699 5.523 1 97.5 61 VAL B CA 1
ATOM 1925 C C . VAL B 1 61 ? -3.109 6.344 5.297 1 97.5 61 VAL B C 1
ATOM 1927 O O . VAL B 1 61 ? -2.271 6.367 6.199 1 97.5 61 VAL B O 1
ATOM 1930 N N . GLU B 1 62 ? -2.947 6.777 4.086 1 98.5 62 GLU B N 1
ATOM 1931 C CA . GLU B 1 62 ? -1.709 7.445 3.688 1 98.5 62 GLU B CA 1
ATOM 1932 C C . GLU B 1 62 ? -1.909 8.953 3.559 1 98.5 62 GLU B C 1
ATOM 1934 O O . GLU B 1 62 ? -0.96 9.727 3.705 1 98.5 62 GLU B O 1
ATOM 1939 N N . TYR B 1 63 ? -3.105 9.352 3.291 1 98.75 63 TYR B N 1
ATOM 1940 C CA . TYR B 1 63 ? -3.459 10.75 3.064 1 98.75 63 TYR B CA 1
ATOM 1941 C C . TYR B 1 63 ? -4.664 11.148 3.906 1 98.75 63 TYR B C 1
ATOM 1943 O O . TYR B 1 63 ? -5.758 10.594 3.742 1 98.75 63 TYR B O 1
ATOM 1951 N N . LEU B 1 64 ? -4.492 12.055 4.785 1 98.75 64 LEU B N 1
ATOM 1952 C CA . LEU B 1 64 ? -5.551 12.477 5.695 1 98.75 64 LEU B CA 1
ATOM 1953 C C . LEU B 1 64 ? -5.75 13.984 5.645 1 98.75 64 LEU B C 1
ATOM 1955 O O . LEU B 1 64 ? -4.832 14.75 5.961 1 98.75 64 LEU B O 1
ATOM 1959 N N . ARG B 1 65 ? -6.906 14.398 5.242 1 98.88 65 ARG B N 1
ATOM 1960 C CA . ARG B 1 65 ? -7.234 15.82 5.133 1 98.88 65 ARG B CA 1
ATOM 1961 C C . ARG B 1 65 ? -8.258 16.219 6.188 1 98.88 65 ARG B C 1
ATOM 1963 O O . ARG B 1 65 ? -9.383 15.727 6.188 1 98.88 65 ARG B O 1
ATOM 1970 N N . LEU B 1 66 ? -7.848 17.125 6.988 1 98.81 66 LEU B N 1
ATOM 1971 C CA . LEU B 1 66 ? -8.695 17.578 8.094 1 98.81 66 LEU B CA 1
ATOM 1972 C C . LEU B 1 66 ? -8.82 19.094 8.109 1 98.81 66 LEU B C 1
ATOM 1974 O O . LEU B 1 66 ? -9.219 19.672 9.125 1 98.81 66 LEU B O 1
ATOM 1978 N N . GLY B 1 67 ? -8.461 19.734 6.984 1 98.75 67 GLY B N 1
ATOM 1979 C CA . GLY B 1 67 ? -8.453 21.188 6.91 1 98.75 67 GLY B CA 1
ATOM 1980 C C . GLY B 1 67 ? -9.844 21.797 6.879 1 98.75 67 GLY B C 1
ATOM 1981 O O . GLY B 1 67 ? -10.828 21.094 6.629 1 98.75 67 GLY B O 1
ATOM 1982 N N . ASN B 1 68 ? -9.914 23.062 7.133 1 98.69 68 ASN B N 1
ATOM 1983 C CA . ASN B 1 68 ? -11.141 23.844 7.035 1 98.69 68 ASN B CA 1
ATOM 1984 C C . ASN B 1 68 ? -12.227 23.297 7.953 1 98.69 68 ASN B C 1
ATOM 1986 O O . ASN B 1 68 ? -13.352 23.047 7.512 1 98.69 68 ASN B O 1
ATOM 1990 N N . ASN B 1 69 ? -11.82 23.172 9.211 1 98.75 69 ASN B N 1
ATOM 1991 C CA . ASN B 1 69 ? -12.742 22.766 10.266 1 98.75 69 ASN B CA 1
ATOM 1992 C C . ASN B 1 69 ? -12.609 23.656 11.492 1 98.75 69 ASN B C 1
ATOM 1994 O O . ASN B 1 69 ? -12.18 24.812 11.391 1 98.75 69 ASN B O 1
ATOM 1998 N N . ASN B 1 70 ? -13.133 23.156 12.594 1 98.75 70 ASN B N 1
ATOM 1999 C CA . ASN B 1 70 ? -13.07 23.922 13.828 1 98.75 70 ASN B CA 1
ATOM 2000 C C . ASN B 1 70 ? -12.32 23.172 14.922 1 98.75 70 ASN B C 1
ATOM 2002 O O . ASN B 1 70 ? -12.695 23.219 16.094 1 98.75 70 ASN B O 1
ATOM 2006 N N . ILE B 1 71 ? -11.312 22.484 14.5 1 98.62 71 ILE B N 1
ATOM 2007 C CA . ILE B 1 71 ? -10.547 21.688 15.453 1 98.62 71 ILE B CA 1
ATOM 2008 C C . ILE B 1 71 ? -9.625 22.609 16.266 1 98.62 71 ILE B C 1
ATOM 2010 O O . ILE B 1 71 ? -8.773 23.297 15.695 1 98.62 71 ILE B O 1
ATOM 2014 N N . ALA B 1 72 ? -9.75 22.562 17.516 1 98 72 ALA B N 1
ATOM 2015 C CA . ALA B 1 72 ? -8.977 23.469 18.359 1 98 72 ALA B CA 1
ATOM 2016 C C . ALA B 1 72 ? -7.895 22.703 19.125 1 98 72 ALA B C 1
ATOM 2018 O O . ALA B 1 72 ? -6.832 23.266 19.422 1 98 72 ALA B O 1
ATOM 2019 N N . THR B 1 73 ? -8.266 21.469 19.453 1 95.25 73 THR B N 1
ATOM 2020 C CA . THR B 1 73 ? -7.34 20.641 20.219 1 95.25 73 THR B CA 1
ATOM 2021 C C . THR B 1 73 ? -7.18 19.281 19.562 1 95.25 73 THR B C 1
ATOM 2023 O O . THR B 1 73 ? -8.156 18.672 19.109 1 95.25 73 THR B O 1
ATOM 2026 N N . ILE B 1 74 ? -5.898 18.844 19.547 1 94.62 74 ILE B N 1
ATOM 2027 C CA . ILE B 1 74 ? -5.617 17.469 19.109 1 94.62 74 ILE B CA 1
ATOM 2028 C C . ILE B 1 74 ? -5.398 16.578 20.328 1 94.62 74 ILE B C 1
ATOM 2030 O O . ILE B 1 74 ? -4.465 16.781 21.094 1 94.62 74 ILE B O 1
ATOM 2034 N N . LYS B 1 75 ? -6.211 15.625 20.406 1 91.12 75 LYS B N 1
ATOM 2035 C CA . LYS B 1 75 ? -6.113 14.727 21.547 1 91.12 75 LYS B CA 1
ATOM 2036 C C . LYS B 1 75 ? -4.855 13.867 21.469 1 91.12 75 LYS B C 1
ATOM 2038 O O . LYS B 1 75 ? -4.383 13.547 20.375 1 91.12 75 LYS B O 1
ATOM 2043 N N . GLU B 1 76 ? -4.391 13.516 22.688 1 87.75 76 GLU B N 1
ATOM 2044 C CA . GLU B 1 76 ? -3.244 12.617 22.75 1 87.75 76 GLU B CA 1
ATOM 2045 C C . GLU B 1 76 ? -3.537 11.312 22.016 1 87.75 76 GLU B C 1
ATOM 2047 O O . GLU B 1 76 ? -4.605 10.719 22.188 1 87.75 76 GLU B O 1
ATOM 2052 N N . GLY B 1 77 ? -2.645 11.023 21.125 1 90 77 GLY B N 1
ATOM 2053 C CA . GLY B 1 77 ? -2.773 9.742 20.438 1 90 77 GLY B CA 1
ATOM 2054 C C . GLY B 1 77 ? -3.723 9.789 19.266 1 90 77 GLY B C 1
ATOM 2055 O O . GLY B 1 77 ? -4.109 8.75 18.734 1 90 77 GLY B O 1
ATOM 2056 N N . ALA B 1 78 ? -4.156 10.914 18.891 1 92.69 78 ALA B N 1
ATOM 2057 C CA . ALA B 1 78 ? -5.137 11.062 17.812 1 92.69 78 ALA B CA 1
ATOM 2058 C C . ALA B 1 78 ? -4.648 10.398 16.531 1 92.69 78 ALA B C 1
ATOM 2060 O O . ALA B 1 78 ? -5.453 10.008 15.68 1 92.69 78 ALA B O 1
ATOM 2061 N N . PHE B 1 79 ? -3.332 10.211 16.453 1 95.69 79 PHE B N 1
ATOM 2062 C CA . PHE B 1 79 ? -2.781 9.664 15.219 1 95.69 79 PHE B CA 1
ATOM 2063 C C . PHE B 1 79 ? -2.055 8.352 15.477 1 95.69 79 PHE B C 1
ATOM 2065 O O . PHE B 1 79 ? -1.262 7.898 14.648 1 95.69 79 PHE B O 1
ATOM 2072 N N . THR B 1 80 ? -2.355 7.812 16.609 1 92.31 80 THR B N 1
ATOM 2073 C CA . THR B 1 80 ? -1.713 6.551 16.969 1 92.31 80 THR B CA 1
ATOM 2074 C C . THR B 1 80 ? -2.098 5.453 15.984 1 92.31 80 THR B C 1
ATOM 2076 O O . THR B 1 80 ? -3.266 5.324 15.609 1 92.31 80 THR B O 1
ATOM 2079 N N . GLY B 1 81 ? -1.068 4.719 15.508 1 93.81 81 GLY B N 1
ATOM 2080 C CA . GLY B 1 81 ? -1.312 3.572 14.648 1 93.81 81 GLY B CA 1
ATOM 2081 C C . GLY B 1 81 ? -1.259 3.918 13.172 1 93.81 81 GLY B C 1
ATOM 2082 O O . GLY B 1 81 ? -1.285 3.027 12.312 1 93.81 81 GLY B O 1
ATOM 2083 N N . LEU B 1 82 ? -1.158 5.215 12.867 1 96.88 82 LEU B N 1
ATOM 2084 C CA . LEU B 1 82 ? -1.143 5.625 11.469 1 96.88 82 LEU B CA 1
ATOM 2085 C C . LEU B 1 82 ? 0.282 5.648 10.922 1 96.88 82 LEU B C 1
ATOM 2087 O O . LEU B 1 82 ? 0.737 6.672 10.406 1 96.88 82 LEU B O 1
ATOM 2091 N N . SER B 1 83 ? 0.846 4.477 11.008 1 96.88 83 SER B N 1
ATOM 2092 C CA . SER B 1 83 ? 2.254 4.363 10.641 1 96.88 83 SER B CA 1
ATOM 2093 C C . SER B 1 83 ? 2.451 4.512 9.141 1 96.88 83 SER B C 1
ATOM 2095 O O . SER B 1 83 ? 3.564 4.773 8.68 1 96.88 83 SER B O 1
ATOM 2097 N N . ASN B 1 84 ? 1.403 4.438 8.32 1 97.31 84 ASN B N 1
ATOM 2098 C CA . ASN B 1 84 ? 1.508 4.551 6.867 1 97.31 84 ASN B CA 1
ATOM 2099 C C . ASN B 1 84 ? 1.242 5.977 6.395 1 97.31 84 ASN B C 1
ATOM 2101 O O . ASN B 1 84 ? 1.39 6.277 5.211 1 97.31 84 ASN B O 1
ATOM 2105 N N . LEU B 1 85 ? 0.887 6.867 7.332 1 98.56 85 LEU B N 1
ATOM 2106 C CA . LEU B 1 85 ? 0.487 8.219 6.961 1 98.56 85 LEU B CA 1
ATOM 2107 C C . LEU B 1 85 ? 1.649 8.977 6.324 1 98.56 85 LEU B C 1
ATOM 2109 O O . LEU B 1 85 ? 2.738 9.047 6.898 1 98.56 85 LEU B O 1
ATOM 2113 N N . LYS B 1 86 ? 1.429 9.508 5.133 1 98.88 86 LYS B N 1
ATOM 2114 C CA . LYS B 1 86 ? 2.455 10.234 4.391 1 98.88 86 LYS B CA 1
ATOM 2115 C C . LYS B 1 86 ? 2.18 11.734 4.395 1 98.88 86 LYS B C 1
ATOM 2117 O O . LYS B 1 86 ? 3.107 12.539 4.473 1 98.88 86 LYS B O 1
ATOM 2122 N N . GLU B 1 87 ? 0.922 12.047 4.312 1 98.94 87 GLU B N 1
ATOM 2123 C CA . GLU B 1 87 ? 0.559 13.461 4.301 1 98.94 87 GLU B CA 1
ATOM 2124 C C . GLU B 1 87 ? -0.592 13.742 5.262 1 98.94 87 GLU B C 1
ATOM 2126 O O . GLU B 1 87 ? -1.591 13.023 5.273 1 98.94 87 GLU B O 1
ATOM 2131 N N . LEU B 1 88 ? -0.439 14.766 6.047 1 98.88 88 LEU B N 1
ATOM 2132 C CA . LEU B 1 88 ? -1.444 15.195 7.012 1 98.88 88 LEU B CA 1
ATOM 2133 C C . LEU B 1 88 ? -1.744 16.688 6.852 1 98.88 88 LEU B C 1
ATOM 2135 O O . LEU B 1 88 ? -0.852 17.516 7 1 98.88 88 LEU B O 1
ATOM 2139 N N . TYR B 1 89 ? -2.967 17.047 6.555 1 98.88 89 TYR B N 1
ATOM 2140 C CA . TYR B 1 89 ? -3.404 18.422 6.367 1 98.88 89 TYR B CA 1
ATOM 2141 C C . TYR B 1 89 ? -4.324 18.859 7.5 1 98.88 89 TYR B C 1
ATOM 2143 O O . TYR B 1 89 ? -5.398 18.281 7.695 1 98.88 89 TYR B O 1
ATOM 2151 N N . LEU B 1 90 ? -3.922 19.891 8.148 1 98.75 90 LEU B N 1
ATOM 2152 C CA . LEU B 1 90 ? -4.668 20.391 9.297 1 98.75 90 LEU B CA 1
ATOM 2153 C C . LEU B 1 90 ? -4.867 21.891 9.211 1 98.75 90 LEU B C 1
ATOM 2155 O O . LEU B 1 90 ? -5.176 22.547 10.219 1 98.75 90 LEU B O 1
ATOM 2159 N N . SER B 1 91 ? -4.699 22.453 8.055 1 98.69 91 SER B N 1
ATOM 2160 C CA . SER B 1 91 ? -4.781 23.906 7.902 1 98.69 91 SER B CA 1
ATOM 2161 C C . SER B 1 91 ? -6.207 24.391 8.117 1 98.69 91 SER B C 1
ATOM 2163 O O . SER B 1 91 ? -7.164 23.641 7.977 1 98.69 91 SER B O 1
ATOM 2165 N N . TYR B 1 92 ? -6.328 25.719 8.391 1 98.69 92 TYR B N 1
ATOM 2166 C CA . TYR 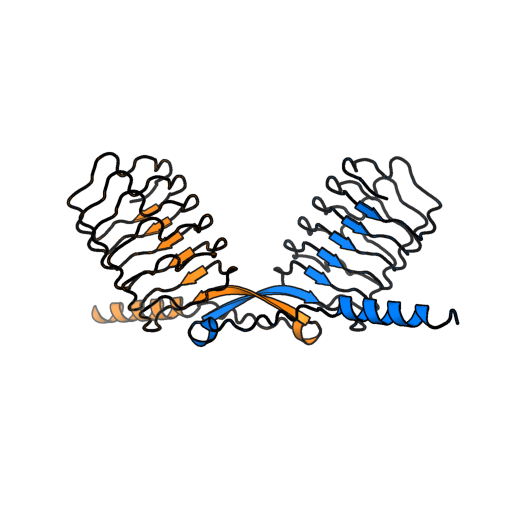B 1 92 ? -7.609 26.406 8.555 1 98.69 92 TYR B CA 1
ATOM 2167 C C . TYR B 1 92 ? -8.445 25.734 9.641 1 98.69 92 TYR B C 1
ATOM 2169 O O . TYR B 1 92 ? -9.602 25.375 9.414 1 98.69 92 TYR B O 1
ATOM 2177 N N . ASN B 1 93 ? -7.816 25.625 10.734 1 98.88 93 ASN B N 1
ATOM 2178 C CA . ASN B 1 93 ? -8.461 25.219 11.977 1 98.88 93 ASN B CA 1
ATOM 2179 C C . ASN B 1 93 ? -8.219 26.234 13.094 1 98.88 93 ASN B C 1
ATOM 2181 O O . ASN B 1 93 ? -7.992 27.406 12.828 1 98.88 93 ASN B O 1
ATOM 2185 N N . LYS B 1 94 ? -8.398 25.781 14.32 1 98.81 94 LYS B N 1
ATOM 2186 C CA . LYS B 1 94 ? -8.203 26.672 15.461 1 98.81 94 LYS B CA 1
ATOM 2187 C C . LYS B 1 94 ? -7.164 26.094 16.422 1 98.81 94 LYS B C 1
ATOM 2189 O O . LYS B 1 94 ? -7.25 26.312 17.641 1 98.81 94 LYS B O 1
ATOM 2194 N N . ILE B 1 95 ? -6.254 25.359 15.883 1 98.56 95 ILE B N 1
ATOM 2195 C CA . ILE B 1 95 ? -5.262 24.688 16.719 1 98.56 95 ILE B CA 1
ATOM 2196 C C . ILE B 1 95 ? -4.348 25.719 17.375 1 98.56 95 ILE B C 1
ATOM 2198 O O . ILE B 1 95 ? -3.762 26.562 16.688 1 98.56 95 ILE B O 1
ATOM 2202 N N . SER B 1 96 ? -4.207 25.641 18.672 1 97.12 96 SER B N 1
ATOM 2203 C CA . SER B 1 96 ? -3.465 26.688 19.375 1 97.12 96 SER B CA 1
ATOM 2204 C C . SER B 1 96 ? -2.158 26.141 19.938 1 97.12 96 SER B C 1
ATOM 2206 O O . SER B 1 96 ? -1.239 26.906 20.234 1 97.12 96 SER B O 1
ATOM 2208 N N . ARG B 1 97 ? -2.137 24.781 20.156 1 94.88 97 ARG B N 1
ATOM 2209 C CA . ARG B 1 97 ? -0.94 24.219 20.766 1 94.88 97 ARG B CA 1
ATOM 2210 C C . ARG B 1 97 ? -0.562 22.891 20.125 1 94.88 97 ARG B C 1
ATOM 2212 O O . ARG B 1 97 ? -1.436 22.109 19.734 1 94.88 97 ARG B O 1
ATOM 2219 N N . ILE B 1 98 ? 0.768 22.688 20.031 1 93.69 98 ILE B N 1
ATOM 2220 C CA . ILE B 1 98 ? 1.339 21.391 19.672 1 93.69 98 ILE B CA 1
ATOM 2221 C C . ILE B 1 98 ? 1.971 20.75 20.906 1 93.69 98 ILE B C 1
ATOM 2223 O O . ILE B 1 98 ? 2.939 21.281 21.453 1 93.69 98 ILE B O 1
ATOM 2227 N N . GLU B 1 99 ? 1.368 19.641 21.25 1 88.62 99 GLU B N 1
ATOM 2228 C CA . GLU B 1 99 ? 1.876 18.969 22.453 1 88.62 99 GLU B CA 1
ATOM 2229 C C . GLU B 1 99 ? 3.053 18.062 22.109 1 88.62 99 GLU B C 1
ATOM 2231 O O . GLU B 1 99 ? 3.221 17.656 20.953 1 88.62 99 GLU B O 1
ATOM 2236 N N . LYS B 1 100 ? 3.801 17.812 23.156 1 84.06 100 LYS B N 1
ATOM 2237 C CA . LYS B 1 100 ? 4.918 16.891 22.984 1 84.06 100 LYS B CA 1
ATOM 2238 C C . LYS B 1 100 ? 4.438 15.523 22.5 1 84.06 100 LYS B C 1
ATOM 2240 O O . LYS B 1 100 ? 3.422 15.008 22.969 1 84.06 100 LYS B O 1
ATOM 2245 N N . GLU B 1 101 ? 5.016 15.016 21.484 1 83.81 101 GLU B N 1
ATOM 2246 C CA . GLU B 1 101 ? 4.793 13.664 20.984 1 83.81 101 GLU B CA 1
ATOM 2247 C C . GLU B 1 101 ? 3.439 13.547 20.281 1 83.81 101 GLU B C 1
ATOM 2249 O O . GLU B 1 101 ? 2.91 12.445 20.125 1 83.81 101 GLU B O 1
ATOM 2254 N N . MET B 1 102 ? 2.805 14.602 20 1 90.25 102 MET B N 1
ATOM 2255 C CA . MET B 1 102 ? 1.509 14.625 19.328 1 90.25 102 MET B CA 1
ATOM 2256 C C . MET B 1 102 ? 1.555 13.812 18.031 1 90.25 102 MET B C 1
ATOM 2258 O O . MET B 1 102 ? 0.567 13.18 17.656 1 90.25 102 MET B O 1
ATOM 2262 N N . PHE B 1 103 ? 2.748 13.781 17.438 1 93.31 103 PHE B N 1
ATOM 2263 C CA . PHE B 1 103 ? 2.895 13.117 16.141 1 93.31 103 PHE B CA 1
ATOM 2264 C C . PHE B 1 103 ? 3.709 11.836 16.281 1 93.31 103 PHE B C 1
ATOM 2266 O O . PHE B 1 103 ? 4.316 11.375 15.312 1 93.31 103 PHE B O 1
ATOM 2273 N N . GLN B 1 104 ? 3.66 11.344 17.453 1 87.25 104 GLN B N 1
ATOM 2274 C CA . GLN B 1 104 ? 4.434 10.133 17.703 1 87.25 104 GLN B CA 1
ATOM 2275 C C . GLN B 1 104 ? 3.91 8.969 16.859 1 87.25 104 GLN B C 1
ATOM 2277 O O . GLN B 1 104 ? 2.699 8.758 16.766 1 87.25 104 GLN B O 1
ATOM 2282 N N . GLY B 1 105 ? 4.852 8.32 16.219 1 89.06 105 GLY B N 1
ATOM 2283 C CA . GLY B 1 105 ? 4.488 7.129 15.461 1 89.06 105 GLY B CA 1
ATOM 2284 C C . GLY B 1 105 ? 4.309 7.391 13.977 1 89.06 105 GLY B C 1
ATOM 2285 O O . GLY B 1 105 ? 4.191 6.457 13.18 1 89.06 105 GLY B O 1
ATOM 2286 N N . LEU B 1 106 ? 4.242 8.68 13.594 1 96.88 106 LEU B N 1
ATOM 2287 C CA . LEU B 1 106 ? 4.098 9.023 12.188 1 96.88 106 LEU B CA 1
ATOM 2288 C C . LEU B 1 106 ? 5.457 9.078 11.492 1 96.88 106 LEU B C 1
ATOM 2290 O O . LEU B 1 106 ? 5.805 10.086 10.883 1 96.88 106 LEU B O 1
ATOM 2294 N N . HIS B 1 107 ? 6.105 7.934 11.5 1 95.75 107 HIS B N 1
ATOM 2295 C CA . HIS B 1 107 ? 7.484 7.891 11.031 1 95.75 107 HIS B CA 1
ATOM 2296 C C . HIS B 1 107 ? 7.555 8.031 9.516 1 95.75 107 HIS B C 1
ATOM 2298 O O . HIS B 1 107 ? 8.594 8.391 8.969 1 95.75 107 HIS B O 1
ATOM 2304 N N . ASN B 1 108 ? 6.488 7.781 8.828 1 97.94 108 ASN B N 1
ATOM 2305 C CA . ASN B 1 108 ? 6.5 7.863 7.367 1 97.94 108 ASN B CA 1
ATOM 2306 C C . ASN B 1 108 ? 5.906 9.18 6.875 1 97.94 108 ASN B C 1
ATOM 2308 O O . ASN B 1 108 ? 5.805 9.406 5.668 1 97.94 108 ASN B O 1
ATOM 2312 N N . LEU B 1 109 ? 5.531 10.023 7.848 1 98.62 109 LEU B N 1
ATOM 2313 C CA . LEU B 1 109 ? 4.945 11.297 7.445 1 98.62 109 LEU B CA 1
ATOM 2314 C C . LEU B 1 109 ? 5.949 12.133 6.664 1 98.62 109 LEU B C 1
ATOM 2316 O O . LEU B 1 109 ? 7.07 12.359 7.129 1 98.62 109 LEU B O 1
ATOM 2320 N N . GLU B 1 110 ? 5.59 12.57 5.496 1 98.81 110 GLU B N 1
ATOM 2321 C CA . GLU B 1 110 ? 6.453 13.359 4.621 1 98.81 110 GLU B CA 1
ATOM 2322 C C . GLU B 1 110 ? 6.012 14.82 4.578 1 98.81 110 GLU B C 1
ATOM 2324 O O . GLU B 1 110 ? 6.84 15.719 4.414 1 98.81 110 GLU B O 1
ATOM 2329 N N . LYS B 1 111 ? 4.773 15.016 4.711 1 98.88 111 LYS B N 1
ATOM 2330 C CA . LYS B 1 111 ? 4.207 16.359 4.59 1 98.88 111 LYS B CA 1
ATOM 2331 C C . LYS B 1 111 ? 3.234 16.641 5.73 1 98.88 111 LYS B C 1
ATOM 2333 O O . LYS B 1 111 ? 2.301 15.883 5.969 1 98.88 111 LYS B O 1
ATOM 2338 N N . LEU B 1 112 ? 3.463 17.703 6.449 1 98.81 112 LEU B N 1
ATOM 2339 C CA . LEU B 1 112 ? 2.588 18.172 7.516 1 98.81 112 LEU B CA 1
ATOM 2340 C C . LEU B 1 112 ? 2.201 19.641 7.289 1 98.81 112 LEU B C 1
ATOM 2342 O O . LEU B 1 112 ? 3.066 20.516 7.266 1 98.81 112 LEU B O 1
ATOM 2346 N N . VAL B 1 113 ? 0.917 19.906 7.18 1 98.81 113 VAL B N 1
ATOM 2347 C CA . VAL B 1 113 ? 0.435 21.25 6.879 1 98.81 113 VAL B CA 1
ATOM 2348 C C . VAL B 1 113 ? -0.419 21.766 8.031 1 98.81 113 VAL B C 1
ATOM 2350 O O . VAL B 1 113 ? -1.556 21.328 8.219 1 98.81 113 VAL B O 1
ATOM 2353 N N . LEU B 1 114 ? 0.13 22.703 8.734 1 98.56 114 LEU B N 1
ATOM 2354 C CA . LEU B 1 114 ? -0.5 23.25 9.93 1 98.56 114 LEU B CA 1
ATOM 2355 C C . LEU B 1 114 ? -0.731 24.75 9.789 1 98.56 114 LEU B C 1
ATOM 2357 O O . LEU B 1 114 ? -0.825 25.469 10.789 1 98.56 114 LEU B O 1
ATOM 2361 N N . GLY B 1 115 ? -0.803 25.188 8.578 1 98.44 115 GLY B N 1
ATOM 2362 C CA . GLY B 1 115 ? -0.975 26.609 8.352 1 98.44 115 GLY B CA 1
ATOM 2363 C C . GLY B 1 115 ? -2.348 27.125 8.75 1 98.44 115 GLY B C 1
ATOM 2364 O O . GLY B 1 115 ? -3.299 26.344 8.844 1 98.44 115 GLY B O 1
ATOM 2365 N N . THR B 1 116 ? -2.447 28.406 9 1 98.62 116 THR B N 1
ATOM 2366 C CA . THR B 1 116 ? -3.684 29.125 9.297 1 98.62 116 THR B CA 1
ATOM 2367 C C . THR B 1 116 ? -4.379 28.516 10.516 1 98.62 116 THR B C 1
ATOM 2369 O O . THR B 1 116 ? -5.516 28.062 10.422 1 98.62 116 THR B O 1
ATOM 2372 N N . ASN B 1 117 ? -3.646 28.484 11.508 1 98.75 117 ASN B N 1
ATOM 2373 C CA . ASN B 1 117 ? -4.125 28.141 12.836 1 98.75 117 ASN B CA 1
ATOM 2374 C C . ASN B 1 117 ? -3.795 29.219 13.859 1 98.75 117 ASN B C 1
ATOM 2376 O O . ASN B 1 117 ? -3.668 30.391 13.508 1 98.75 117 ASN B O 1
ATOM 2380 N N . ASN B 1 118 ? -3.814 28.812 15.164 1 98.62 118 ASN B N 1
ATOM 2381 C CA . ASN B 1 118 ? -3.561 29.797 16.219 1 98.62 118 ASN B CA 1
ATOM 2382 C C . ASN B 1 118 ? -2.363 29.391 17.078 1 98.62 118 ASN B C 1
ATOM 2384 O O . ASN B 1 118 ? -2.359 29.625 18.281 1 98.62 118 ASN B O 1
ATOM 2388 N N . ILE B 1 119 ? -1.42 28.781 16.469 1 98.19 119 ILE B N 1
ATOM 2389 C CA . ILE B 1 119 ? -0.256 28.328 17.219 1 98.19 119 ILE B CA 1
ATOM 2390 C C . ILE B 1 119 ? 0.597 29.516 17.625 1 98.19 119 ILE B C 1
ATOM 2392 O O . ILE B 1 119 ? 0.92 30.375 16.797 1 98.19 119 ILE B O 1
ATOM 2396 N N . ALA B 1 120 ? 0.973 29.578 18.875 1 97.19 120 ALA B N 1
ATOM 2397 C CA . ALA B 1 120 ? 1.688 30.75 19.391 1 97.19 120 ALA B CA 1
ATOM 2398 C C . ALA B 1 120 ? 3.145 30.406 19.688 1 97.19 120 ALA B C 1
ATOM 2400 O O . ALA B 1 120 ? 4.02 31.281 19.594 1 97.19 120 ALA B O 1
ATOM 2401 N N . THR B 1 121 ? 3.348 29.203 20.125 1 95.81 121 THR B N 1
ATOM 2402 C CA . THR B 1 121 ? 4.695 28.797 20.516 1 95.81 121 THR B CA 1
ATOM 2403 C C . THR B 1 121 ? 5.023 27.422 19.938 1 95.81 121 THR B C 1
ATOM 2405 O O . THR B 1 121 ? 4.188 26.516 19.969 1 95.81 121 THR B O 1
ATOM 2408 N N . ILE B 1 122 ? 6.242 27.266 19.391 1 95.31 122 ILE B N 1
ATOM 2409 C CA . ILE B 1 122 ? 6.773 25.953 19.062 1 95.31 122 ILE B CA 1
ATOM 2410 C C . ILE B 1 122 ? 7.758 25.5 20.141 1 95.31 122 ILE B C 1
ATOM 2412 O O . ILE B 1 122 ? 8.844 26.062 20.266 1 95.31 122 ILE B O 1
ATOM 2416 N N . LYS B 1 123 ? 7.309 24.469 20.781 1 92.75 123 LYS B N 1
ATOM 2417 C CA . LYS B 1 123 ? 8.117 24 21.906 1 92.75 123 LYS B CA 1
ATOM 2418 C C . LYS B 1 123 ? 9.227 23.062 21.422 1 92.75 123 LYS B C 1
ATOM 2420 O O . LYS B 1 123 ? 9.219 22.625 20.266 1 92.75 123 LYS B O 1
ATOM 2425 N N . GLU B 1 124 ? 10.109 22.844 22.422 1 90.88 124 GLU B N 1
ATOM 2426 C CA . GLU B 1 124 ? 11.164 21.875 22.156 1 90.88 124 GLU B CA 1
ATOM 2427 C C . GLU B 1 124 ? 10.57 20.5 21.859 1 90.88 124 GLU B C 1
ATOM 2429 O O . GLU B 1 124 ? 9.664 20.031 22.562 1 90.88 124 GLU B O 1
ATOM 2434 N N . GLY B 1 125 ? 10.984 19.953 20.672 1 88.44 125 GLY B N 1
ATOM 2435 C CA . GLY B 1 125 ? 10.586 18.594 20.359 1 88.44 125 GLY B CA 1
ATOM 2436 C C . GLY B 1 125 ? 9.164 18.484 19.859 1 88.44 125 GLY B C 1
ATOM 2437 O O . GLY B 1 125 ? 8.562 17.406 19.891 1 88.44 125 GLY B O 1
ATOM 2438 N N . ALA B 1 126 ? 8.57 19.5 19.469 1 91.81 126 ALA B N 1
ATOM 2439 C CA . ALA B 1 126 ? 7.18 19.531 19.016 1 91.81 126 ALA B CA 1
ATOM 2440 C C . ALA B 1 126 ? 6.961 18.531 17.875 1 91.81 126 ALA B C 1
ATOM 2442 O O . ALA B 1 126 ? 5.875 17.953 17.75 1 91.81 126 ALA B O 1
ATOM 2443 N N . PHE B 1 127 ? 8.039 18.25 17.125 1 93.69 127 PHE B N 1
ATOM 2444 C CA . PHE B 1 127 ? 7.887 17.406 15.938 1 93.69 127 PHE B CA 1
ATOM 2445 C C . PHE B 1 127 ? 8.742 16.141 16.062 1 93.69 127 PHE B C 1
ATOM 2447 O O . PHE B 1 127 ? 9.172 15.578 15.055 1 93.69 127 PHE B O 1
ATOM 2454 N N . THR B 1 128 ? 8.945 15.828 17.328 1 89.88 128 THR B N 1
ATOM 2455 C CA . THR B 1 128 ? 9.703 14.609 17.562 1 89.88 128 THR B CA 1
ATOM 2456 C C . THR B 1 128 ? 9.008 13.406 16.938 1 89.88 128 THR B C 1
ATOM 2458 O O . THR B 1 128 ? 7.785 13.258 17.062 1 89.88 128 THR B O 1
ATOM 2461 N N . GLY B 1 129 ? 9.812 12.562 16.234 1 90.19 129 GLY B N 1
ATOM 2462 C CA . GLY B 1 129 ? 9.266 11.344 15.648 1 90.19 129 GLY B CA 1
ATOM 2463 C C . GLY B 1 129 ? 8.992 11.461 14.164 1 90.19 129 GLY B C 1
ATOM 2464 O O . GLY B 1 129 ? 8.758 10.453 13.492 1 90.19 129 GLY B O 1
ATOM 2465 N N . LEU B 1 130 ? 9.008 12.641 13.641 1 95.38 130 LEU B N 1
ATOM 2466 C CA . LEU B 1 130 ? 8.742 12.859 12.219 1 95.38 130 LEU B CA 1
ATOM 2467 C C . LEU B 1 130 ? 10.031 12.836 11.414 1 95.38 130 LEU B C 1
ATOM 2469 O O . LEU B 1 130 ? 10.359 13.812 10.734 1 95.38 130 LEU B O 1
ATOM 2473 N N . SER B 1 131 ? 10.672 11.664 11.391 1 93.31 131 SER B N 1
ATOM 2474 C CA . SER B 1 131 ? 12.016 11.547 10.836 1 93.31 131 SER B CA 1
ATOM 2475 C C . SER B 1 131 ? 12 11.641 9.312 1 93.31 131 SER B C 1
ATOM 2477 O O . SER B 1 131 ? 13.008 11.984 8.695 1 93.31 131 SER B O 1
ATOM 2479 N N . ASN B 1 132 ? 10.883 11.398 8.719 1 97.25 132 ASN B N 1
ATOM 2480 C CA . ASN B 1 132 ? 10.82 11.445 7.262 1 97.25 132 ASN B CA 1
ATOM 2481 C C . ASN B 1 132 ? 10.164 12.734 6.77 1 97.25 132 ASN B C 1
ATOM 2483 O O . ASN B 1 132 ? 9.93 12.891 5.57 1 97.25 132 ASN B O 1
ATOM 2487 N N . LEU B 1 133 ? 9.883 13.625 7.676 1 97.5 133 LEU B N 1
ATOM 2488 C CA . LEU B 1 133 ? 9.195 14.852 7.285 1 97.5 133 LEU B CA 1
ATOM 2489 C C . LEU B 1 133 ? 10.062 15.672 6.328 1 97.5 133 LEU B C 1
ATOM 2491 O O . LEU B 1 133 ? 11.227 15.953 6.617 1 97.5 133 LEU B O 1
ATOM 2495 N N . ASN B 1 134 ? 9.477 16.016 5.227 1 98 134 ASN B N 1
ATOM 2496 C CA . ASN B 1 134 ? 10.141 16.766 4.168 1 98 134 ASN B CA 1
ATOM 2497 C C . ASN B 1 134 ? 9.578 18.172 4.035 1 98 134 ASN B C 1
ATOM 2499 O O . ASN B 1 134 ? 10.297 19.109 3.682 1 98 134 ASN B O 1
ATOM 2503 N N . TYR B 1 135 ? 8.375 18.25 4.336 1 98.19 135 TYR B N 1
ATOM 2504 C CA . TYR B 1 135 ? 7.598 19.453 4.082 1 98.19 135 TYR B CA 1
ATOM 2505 C C . TYR B 1 135 ? 6.766 19.844 5.301 1 98.19 135 TYR B C 1
ATOM 2507 O O . TYR B 1 135 ? 5.879 19.078 5.711 1 98.19 135 TYR B O 1
ATOM 2515 N N . LEU B 1 136 ? 7.074 21.016 5.898 1 97.94 136 LEU B N 1
ATOM 2516 C CA . LEU B 1 136 ? 6.363 21.484 7.082 1 97.94 136 LEU B CA 1
ATOM 2517 C C . LEU B 1 136 ? 5.848 22.906 6.867 1 97.94 136 LEU B C 1
ATOM 2519 O O . LEU B 1 136 ? 6.633 23.828 6.645 1 97.94 136 LEU B O 1
ATOM 2523 N N . VAL B 1 137 ? 4.531 23.078 6.98 1 98.5 137 VAL B N 1
ATOM 2524 C CA . VAL B 1 137 ? 3.924 24.391 6.789 1 98.5 137 VAL B CA 1
ATOM 2525 C C . VAL B 1 137 ? 3.365 24.906 8.117 1 98.5 137 VAL B C 1
ATOM 2527 O O . VAL B 1 137 ? 2.455 24.297 8.688 1 98.5 137 VAL B O 1
ATOM 2530 N N . LEU B 1 138 ? 3.857 26.047 8.539 1 97.88 138 LEU B N 1
ATOM 2531 C CA . LEU B 1 138 ? 3.436 26.672 9.789 1 97.88 138 LEU B CA 1
ATOM 2532 C C . LEU B 1 138 ? 3.045 28.125 9.57 1 97.88 138 LEU B C 1
ATOM 2534 O O . LEU B 1 138 ? 2.91 28.891 10.523 1 97.88 138 LEU B O 1
ATOM 2538 N N . GLY B 1 139 ? 2.852 28.453 8.352 1 97.69 139 GLY B N 1
ATOM 2539 C CA . GLY B 1 139 ? 2.523 29.828 8.023 1 97.69 139 GLY B CA 1
ATOM 2540 C C . GLY B 1 139 ? 1.154 30.25 8.516 1 97.69 139 GLY B C 1
ATOM 2541 O O . GLY B 1 139 ? 0.276 29.422 8.719 1 97.69 139 GLY B O 1
ATOM 2542 N N . ALA B 1 140 ? 0.979 31.531 8.711 1 98.19 140 ALA B N 1
ATOM 2543 C CA . ALA B 1 140 ? -0.3 32.156 9.055 1 98.19 140 ALA B CA 1
ATOM 2544 C C . ALA B 1 140 ? -0.826 31.609 10.383 1 98.19 140 ALA B C 1
ATOM 2546 O O . ALA B 1 140 ? -1.988 31.219 10.477 1 98.19 140 ALA B O 1
ATOM 2547 N N . ASN B 1 141 ? 0.077 31.562 11.258 1 98.38 141 ASN B N 1
ATOM 2548 C CA . ASN B 1 141 ? -0.238 31.344 12.664 1 98.38 141 ASN B CA 1
ATOM 2549 C C . ASN B 1 141 ? 0.068 32.594 13.5 1 98.38 141 ASN B C 1
ATOM 2551 O O . ASN B 1 141 ? 0.126 33.688 12.977 1 98.38 141 ASN B O 1
ATOM 2555 N N . ASN B 1 142 ? 0.091 32.469 14.82 1 97.69 142 ASN B N 1
ATOM 2556 C CA . ASN B 1 142 ? 0.49 33.531 15.734 1 97.69 142 ASN B CA 1
ATOM 2557 C C . ASN B 1 142 ? 1.782 33.188 16.469 1 97.69 142 ASN B C 1
ATOM 2559 O O . ASN B 1 142 ? 1.907 33.438 17.672 1 97.69 142 ASN B O 1
ATOM 2563 N N . ILE B 1 143 ? 2.637 32.594 15.711 1 97.31 143 ILE B N 1
ATOM 2564 C CA . ILE B 1 143 ? 3.842 32.094 16.375 1 97.31 143 ILE B CA 1
ATOM 2565 C C . ILE B 1 143 ? 4.707 33.281 16.812 1 97.31 143 ILE B C 1
ATOM 2567 O O . ILE B 1 143 ? 5.176 34.062 15.969 1 97.31 143 ILE B O 1
ATOM 2571 N N . ALA B 1 144 ? 4.887 33.406 18.031 1 96.31 144 ALA B N 1
ATOM 2572 C CA . ALA B 1 144 ? 5.707 34.469 18.609 1 96.31 144 ALA B CA 1
ATOM 2573 C C . ALA B 1 144 ? 7.055 33.938 19.078 1 96.31 144 ALA B C 1
ATOM 2575 O O . ALA B 1 144 ? 8.055 34.656 19.078 1 96.31 144 ALA B O 1
ATOM 2576 N N . THR B 1 145 ? 7.023 32.656 19.516 1 94.56 145 THR B N 1
ATOM 2577 C CA . THR B 1 145 ? 8.234 32.094 20.078 1 94.56 145 THR B CA 1
ATOM 2578 C C . THR B 1 145 ? 8.539 30.734 19.453 1 94.56 145 THR B C 1
ATOM 2580 O O . THR B 1 145 ? 7.648 29.891 19.328 1 94.56 145 THR B O 1
ATOM 2583 N N . ILE B 1 146 ? 9.805 30.5 19.062 1 93.94 146 ILE B N 1
ATOM 2584 C CA . ILE B 1 146 ? 10.336 29.203 18.656 1 93.94 146 ILE B CA 1
ATOM 2585 C C . ILE B 1 146 ? 11.461 28.781 19.594 1 93.94 146 ILE B C 1
ATOM 2587 O O . ILE B 1 146 ? 12.531 29.406 19.609 1 93.94 146 ILE B O 1
ATOM 2591 N N . LYS B 1 147 ? 11.164 27.75 20.281 1 92.38 147 LYS B N 1
ATOM 2592 C CA . LYS B 1 147 ? 12.117 27.344 21.312 1 92.38 147 LYS B CA 1
ATOM 2593 C C . LYS B 1 147 ? 13.297 26.594 20.688 1 92.38 147 LYS B C 1
ATOM 2595 O O . LYS B 1 147 ? 13.203 26.094 19.562 1 92.38 147 LYS B O 1
ATOM 2600 N N . GLU B 1 148 ? 14.328 26.547 21.562 1 90 148 GLU B N 1
ATOM 2601 C CA . GLU B 1 148 ? 15.492 25.766 21.172 1 90 148 GLU B CA 1
ATOM 2602 C C . GLU B 1 148 ? 15.133 24.297 20.984 1 90 148 GLU B C 1
ATOM 2604 O O . GLU B 1 148 ? 14.414 23.719 21.797 1 90 148 GLU B O 1
ATOM 2609 N N . GLY B 1 149 ? 15.516 23.781 19.75 1 88.81 149 GLY B N 1
ATOM 2610 C CA . GLY B 1 149 ? 15.281 22.359 19.5 1 88.81 149 GLY B CA 1
ATOM 2611 C C . GLY B 1 149 ? 13.891 22.078 18.969 1 88.81 149 GLY B C 1
ATOM 2612 O O . GLY B 1 149 ? 13.469 20.922 18.922 1 88.81 149 GLY B O 1
ATOM 2613 N N . ALA B 1 150 ? 13.188 23.062 18.609 1 90.81 150 ALA B N 1
ATOM 2614 C CA . ALA B 1 150 ? 11.82 22.906 18.125 1 90.81 150 ALA B CA 1
ATOM 2615 C C . ALA B 1 150 ? 11.773 21.969 16.922 1 90.81 150 ALA B C 1
ATOM 2617 O O . ALA B 1 150 ? 10.836 21.188 16.766 1 90.81 150 ALA B O 1
ATOM 2618 N N . PHE B 1 151 ? 12.828 21.938 16.156 1 91.5 151 PHE B N 1
ATOM 2619 C CA . PHE B 1 151 ? 12.828 21.172 14.914 1 91.5 151 PHE B CA 1
ATOM 2620 C C . PHE B 1 151 ? 13.875 20.062 14.969 1 91.5 151 PHE B C 1
ATOM 2622 O O . PHE B 1 151 ? 14.328 19.594 13.922 1 91.5 151 PHE B O 1
ATOM 2629 N N . THR B 1 152 ? 14.25 19.797 16.172 1 87.31 152 THR B N 1
ATOM 2630 C CA . THR B 1 152 ? 15.219 18.719 16.328 1 87.31 152 THR B CA 1
ATOM 2631 C C . THR B 1 152 ? 14.648 17.391 15.805 1 87.31 152 THR B C 1
ATOM 2633 O O . THR B 1 152 ? 13.484 17.078 16.047 1 87.31 152 THR B O 1
ATOM 2636 N N . GLY B 1 153 ? 15.508 16.656 15.031 1 88.19 153 GLY B N 1
ATOM 2637 C CA . GLY B 1 153 ? 15.109 15.344 14.555 1 88.19 153 GLY B CA 1
ATOM 2638 C C . GLY B 1 153 ? 14.531 15.375 13.148 1 88.19 153 GLY B C 1
ATOM 2639 O O . GLY B 1 153 ? 14.289 14.32 12.555 1 88.19 153 GLY B O 1
ATOM 2640 N N . LEU B 1 154 ? 14.305 16.547 12.617 1 93 154 LEU B N 1
ATOM 2641 C CA . LEU B 1 154 ? 13.773 16.672 11.266 1 93 154 LEU B CA 1
ATOM 2642 C C . LEU B 1 154 ? 14.898 16.688 10.242 1 93 154 LEU B C 1
ATOM 2644 O O . LEU B 1 154 ? 15.031 17.641 9.477 1 93 154 LEU B O 1
ATOM 2648 N N . SER B 1 155 ? 15.586 15.562 10.117 1 90.12 155 SER B N 1
ATOM 2649 C CA . SER B 1 155 ? 16.797 15.492 9.312 1 90.12 155 SER B CA 1
ATOM 2650 C C . SER B 1 155 ? 16.484 15.531 7.82 1 90.12 155 SER B C 1
ATOM 2652 O O . SER B 1 155 ? 17.328 15.914 7.008 1 90.12 155 SER B O 1
ATOM 2654 N N . ASN B 1 156 ? 15.25 15.234 7.469 1 94.56 156 ASN B N 1
ATOM 2655 C CA . ASN B 1 156 ? 14.898 15.188 6.059 1 94.56 156 ASN B CA 1
ATOM 2656 C C . ASN B 1 156 ? 14.078 16.406 5.641 1 94.56 156 ASN B C 1
ATOM 2658 O O . ASN B 1 156 ? 13.555 16.453 4.527 1 94.56 156 ASN B O 1
ATOM 2662 N N . LEU B 1 157 ? 13.961 17.328 6.555 1 95.69 157 LEU B N 1
ATOM 2663 C CA . LEU B 1 157 ? 13.141 18.5 6.258 1 95.69 157 LEU B CA 1
ATOM 2664 C C . LEU B 1 157 ? 13.797 19.359 5.184 1 95.69 157 LEU B C 1
ATOM 2666 O O . LEU B 1 157 ? 14.906 19.875 5.379 1 95.69 157 LEU B O 1
ATOM 2670 N N . ASN B 1 158 ? 13.086 19.562 4.078 1 95.88 158 ASN B N 1
ATOM 2671 C CA . ASN B 1 158 ? 13.594 20.375 2.975 1 95.88 158 ASN B CA 1
ATOM 2672 C C . ASN B 1 158 ? 12.891 21.719 2.904 1 95.88 158 ASN B C 1
ATOM 2674 O O . ASN B 1 158 ? 13.5 22.719 2.512 1 95.88 158 ASN B O 1
ATOM 2678 N N . TYR B 1 159 ? 11.625 21.672 3.324 1 95.94 159 TYR B N 1
ATOM 2679 C CA . TYR B 1 159 ? 10.828 22.891 3.197 1 95.94 159 TYR B CA 1
ATOM 2680 C C . TYR B 1 159 ? 10.141 23.219 4.516 1 95.94 159 TYR B C 1
ATOM 2682 O O . TYR B 1 159 ? 9.375 22.422 5.051 1 95.94 159 TYR B O 1
ATOM 2690 N N . LEU B 1 160 ? 10.43 24.328 5.031 1 95.69 160 LEU B N 1
ATOM 2691 C CA . LEU B 1 160 ? 9.797 24.891 6.223 1 95.69 160 LEU B CA 1
ATOM 2692 C C . LEU B 1 160 ? 9.195 26.266 5.93 1 95.69 160 LEU B C 1
ATOM 2694 O O . LEU B 1 160 ? 9.922 27.203 5.598 1 95.69 160 LEU B O 1
ATOM 2698 N N . TYR B 1 161 ? 7.91 26.406 6.062 1 95.81 161 TYR B N 1
ATOM 2699 C CA . TYR B 1 161 ? 7.234 27.672 5.797 1 95.81 161 TYR B CA 1
ATOM 2700 C C . TYR B 1 161 ? 6.762 28.328 7.094 1 95.81 161 TYR B C 1
ATOM 2702 O O . TYR B 1 161 ? 5.941 27.75 7.816 1 95.81 161 TYR B O 1
ATOM 2710 N N . LEU B 1 162 ? 7.199 29.531 7.309 1 95.06 162 LEU B N 1
ATOM 2711 C CA . LEU B 1 162 ? 6.898 30.219 8.555 1 95.06 162 LEU B CA 1
ATOM 2712 C C . LEU B 1 162 ? 6.301 31.594 8.281 1 95.06 162 LEU B C 1
ATOM 2714 O O . LEU B 1 162 ? 6.082 32.375 9.203 1 95.06 162 LEU B O 1
ATOM 2718 N N . SER B 1 163 ? 5.883 31.859 7.098 1 93.38 163 SER B N 1
ATOM 2719 C CA . SER B 1 163 ? 5.441 33.188 6.719 1 93.38 163 SER B CA 1
ATOM 2720 C C . SER B 1 163 ? 4.172 33.594 7.465 1 93.38 163 SER B C 1
ATOM 2722 O O . SER B 1 163 ? 3.367 32.719 7.828 1 93.38 163 SER B O 1
ATOM 2724 N N . TYR B 1 164 ? 4.004 34.875 7.691 1 95.44 164 TYR B N 1
ATOM 2725 C CA . TYR B 1 164 ? 2.818 35.469 8.297 1 95.44 164 TYR B CA 1
ATOM 2726 C C . TYR B 1 164 ? 2.637 35 9.734 1 95.44 164 TYR B C 1
ATOM 2728 O O . TYR B 1 164 ? 1.555 34.562 10.109 1 95.44 164 TYR B O 1
ATOM 2736 N N . ASN B 1 165 ? 3.711 35.062 10.422 1 96.12 165 ASN B N 1
ATOM 2737 C CA . ASN B 1 165 ? 3.729 34.875 11.875 1 96.12 165 ASN B CA 1
ATOM 2738 C C . ASN B 1 165 ? 4.27 36.094 12.586 1 96.12 165 ASN B C 1
ATOM 2740 O O . ASN B 1 165 ? 4.543 37.125 11.953 1 96.12 165 ASN B O 1
ATOM 2744 N N . LYS B 1 166 ? 4.203 36.094 13.914 1 94.88 166 LYS B N 1
ATOM 2745 C CA . LYS B 1 166 ? 4.668 37.188 14.727 1 94.88 166 LYS B CA 1
ATOM 2746 C C . LYS B 1 166 ? 5.922 36.812 15.516 1 94.88 166 LYS B C 1
ATOM 2748 O O . LYS B 1 166 ? 5.988 37.031 16.719 1 94.88 166 LYS B O 1
ATOM 2753 N N . ILE B 1 167 ? 6.914 36.25 14.789 1 90.88 167 ILE B N 1
ATOM 2754 C CA . ILE B 1 167 ? 8.055 35.688 15.492 1 90.88 167 ILE B CA 1
ATOM 2755 C C . ILE B 1 167 ? 8.891 36.812 16.109 1 90.88 167 ILE B C 1
ATOM 2757 O O . ILE B 1 167 ? 9.453 37.625 15.398 1 90.88 167 ILE B O 1
ATOM 2761 N N . SER B 1 168 ? 8.891 36.906 17.328 1 88.06 168 SER B N 1
ATOM 2762 C CA . SER B 1 168 ? 9.648 37.938 18.062 1 88.06 168 SER B CA 1
ATOM 2763 C C . SER B 1 168 ? 10.844 37.344 18.766 1 88.06 168 SER B C 1
ATOM 2765 O O . SER B 1 168 ? 11.805 38.031 19.094 1 88.06 168 SER B O 1
ATOM 2767 N N . ARG B 1 169 ? 10.719 35.938 19.031 1 86.94 169 ARG B N 1
ATOM 2768 C CA . ARG B 1 169 ? 11.789 35.281 19.781 1 86.94 169 ARG B CA 1
ATOM 2769 C C . ARG B 1 169 ? 12.219 33.969 19.094 1 86.94 169 ARG B C 1
ATOM 2771 O O . ARG B 1 169 ? 11.391 33.094 18.844 1 86.94 169 ARG B O 1
ATOM 2778 N N . ILE B 1 170 ? 13.453 33.938 18.703 1 83 170 ILE B N 1
ATOM 2779 C CA . ILE B 1 170 ? 14.078 32.719 18.219 1 83 170 ILE B CA 1
ATOM 2780 C C . ILE B 1 170 ? 15.227 32.312 19.141 1 83 170 ILE B C 1
ATOM 2782 O O . ILE B 1 170 ? 16.156 33.094 19.344 1 83 170 ILE B O 1
ATOM 2786 N N . GLU B 1 171 ? 15.008 31.328 19.734 1 80.56 171 GLU B N 1
ATOM 2787 C CA . GLU B 1 171 ? 16.047 30.875 20.656 1 80.56 171 GLU B CA 1
ATOM 2788 C C . GLU B 1 171 ? 17.203 30.234 19.891 1 80.56 171 GLU B C 1
ATOM 2790 O O . GLU B 1 171 ? 17.062 29.859 18.719 1 80.56 171 GLU B O 1
ATOM 2795 N N . LYS B 1 172 ? 18.344 30.047 20.484 1 71.94 172 LYS B N 1
ATOM 2796 C CA . LYS B 1 172 ? 19.594 29.688 19.844 1 71.94 172 LYS B CA 1
ATOM 2797 C C . LYS B 1 172 ? 19.453 28.359 19.078 1 71.94 172 LYS B C 1
ATOM 2799 O O . LYS B 1 172 ? 18.844 27.422 19.562 1 71.94 172 LYS B O 1
ATOM 2804 N N . GLU B 1 173 ? 19.953 28.297 17.781 1 74.25 173 GLU B N 1
ATOM 2805 C CA . GLU B 1 173 ? 20.156 27.125 16.953 1 74.25 173 GLU B CA 1
ATOM 2806 C C . GLU B 1 173 ? 18.812 26.547 16.484 1 74.25 173 GLU B C 1
ATOM 2808 O O . GLU B 1 173 ? 18.609 25.328 16.5 1 74.25 173 GLU B O 1
ATOM 2813 N N . MET B 1 174 ? 17.875 27.469 16.219 1 70.38 174 MET B N 1
ATOM 2814 C CA . MET B 1 174 ? 16.547 27.047 15.781 1 70.38 174 MET B CA 1
ATOM 2815 C C . MET B 1 174 ? 16.641 26.078 14.602 1 70.38 174 MET B C 1
ATOM 2817 O O . MET B 1 174 ? 15.836 25.172 14.469 1 70.38 174 MET B O 1
ATOM 2821 N N . PHE B 1 175 ? 17.688 26.234 13.93 1 75.31 175 PHE B N 1
ATOM 2822 C CA . PHE B 1 175 ? 17.781 25.422 12.719 1 75.31 175 PHE B CA 1
ATOM 2823 C C . PHE B 1 175 ? 18.828 24.328 12.875 1 75.31 175 PHE B C 1
ATOM 2825 O O . PHE B 1 175 ? 19.266 23.734 11.891 1 75.31 175 PHE B O 1
ATOM 2832 N N . GLN B 1 176 ? 19.156 24.156 14.133 1 75.5 176 GLN B N 1
ATOM 2833 C CA . GLN B 1 176 ? 20.125 23.094 14.352 1 75.5 176 GLN B CA 1
ATOM 2834 C C . GLN B 1 176 ? 19.594 21.734 13.875 1 75.5 176 GLN B C 1
ATOM 2836 O O . GLN B 1 176 ? 18.469 21.375 14.18 1 75.5 176 GLN B O 1
ATOM 2841 N N . GLY B 1 177 ? 20.359 21.109 12.961 1 74.56 177 GLY B N 1
ATOM 2842 C CA . GLY B 1 177 ? 20.031 19.766 12.523 1 74.56 177 GLY B CA 1
ATOM 2843 C C . GLY B 1 177 ? 19.266 19.734 11.203 1 74.56 177 GLY B C 1
ATOM 2844 O O . GLY B 1 177 ? 19.031 18.672 10.648 1 74.56 177 GLY B O 1
ATOM 2845 N N . LEU B 1 178 ? 18.844 20.906 10.812 1 81.31 178 LEU B N 1
ATOM 2846 C CA . LEU B 1 178 ? 18.141 20.969 9.531 1 81.31 178 LEU B CA 1
ATOM 2847 C C . LEU B 1 178 ? 19.125 21.094 8.375 1 81.31 178 LEU B C 1
ATOM 2849 O O . LEU B 1 178 ? 19.234 22.156 7.758 1 81.31 178 LEU B O 1
ATOM 2853 N N . HIS B 1 179 ? 19.734 20.016 8 1 78.31 179 HIS B N 1
ATOM 2854 C CA . HIS B 1 179 ? 20.844 20.016 7.039 1 78.31 179 HIS B CA 1
ATOM 2855 C C . HIS B 1 179 ? 20.312 20.094 5.609 1 78.31 179 HIS B C 1
ATOM 2857 O O . HIS B 1 179 ? 21.047 20.531 4.707 1 78.31 179 HIS B O 1
ATOM 2863 N N . ASN B 1 180 ? 19.078 19.812 5.438 1 80.31 180 ASN B N 1
ATOM 2864 C CA . ASN B 1 180 ? 18.547 19.734 4.078 1 80.31 180 ASN B CA 1
ATOM 2865 C C . ASN B 1 180 ? 17.609 20.891 3.764 1 80.31 180 ASN B C 1
ATOM 2867 O O . ASN B 1 180 ? 16.953 20.906 2.717 1 80.31 180 ASN B O 1
ATOM 2871 N N . LEU B 1 181 ? 17.531 21.781 4.645 1 82.31 181 LEU B N 1
ATOM 2872 C CA . LEU B 1 181 ? 16.547 22.859 4.504 1 82.31 181 LEU B CA 1
ATOM 2873 C C . LEU B 1 181 ? 16.844 23.703 3.266 1 82.31 181 LEU B C 1
ATOM 2875 O O . LEU B 1 181 ? 17.984 24.156 3.072 1 82.31 181 LEU B O 1
ATOM 2879 N N . GLU B 1 182 ? 15.898 23.875 2.477 1 78.88 182 GLU B N 1
ATOM 2880 C CA . GLU B 1 182 ? 16.094 24.609 1.231 1 78.88 182 GLU B CA 1
ATOM 2881 C C . GLU B 1 182 ? 15.273 25.891 1.225 1 78.88 182 GLU B C 1
ATOM 2883 O O . GLU B 1 182 ? 15.664 26.891 0.602 1 78.88 182 GLU B O 1
ATOM 2888 N N . LYS B 1 183 ? 14.125 25.875 1.803 1 79 183 LYS B N 1
ATOM 2889 C CA . LYS B 1 183 ? 13.25 27.047 1.793 1 79 183 LYS B CA 1
ATOM 2890 C C . LYS B 1 183 ? 12.641 27.297 3.172 1 79 183 LYS B C 1
ATOM 2892 O O . LYS B 1 183 ? 12.328 26.344 3.896 1 79 183 LYS B O 1
ATOM 2897 N N . LEU B 1 184 ? 12.5 28.719 3.506 1 72.38 184 LEU B N 1
ATOM 2898 C CA . LEU B 1 184 ? 11.922 29.172 4.77 1 72.38 184 LEU B CA 1
ATOM 2899 C C . LEU B 1 184 ? 10.703 30.047 4.523 1 72.38 184 LEU B C 1
ATOM 2901 O O . LEU B 1 184 ? 10.734 30.938 3.666 1 72.38 184 LEU B O 1
#

Organism: NCBI:txid2607531

Radius of gyration: 27.78 Å; Cα contacts (8 Å, |Δi|>4): 938; chains: 2; bounding box: 43×99×46 Å

Solvent-accessible surface area (backbone atoms only — not comparable to full-atom values): 18215 Å² total; per-residue (Å²): 131,78,74,65,64,66,61,57,57,58,54,52,57,54,56,63,64,56,66,59,76,73,66,68,68,60,74,51,76,43,49,78,80,22,50,67,41,56,45,52,34,33,39,42,43,47,68,62,72,34,57,52,82,78,74,72,70,66,47,59,24,26,36,42,33,49,22,47,29,50,29,40,62,79,59,86,58,74,47,59,68,26,47,52,21,30,36,41,35,45,23,42,30,45,34,39,70,64,50,75,50,50,47,38,59,24,45,49,21,30,34,42,33,48,22,36,28,44,30,32,55,41,40,58,32,34,47,31,51,26,47,43,22,29,36,40,34,47,22,39,26,46,29,30,37,37,32,49,38,24,46,34,63,26,53,45,22,29,35,40,36,54,55,65,45,53,70,79,41,74,36,74,58,48,61,46,62,41,81,46,54,73,48,106,132,78,72,66,63,65,59,54,58,58,52,49,56,53,53,59,64,57,67,53,77,75,65,65,67,61,74,50,78,43,50,76,80,24,50,66,41,57,46,53,34,33,40,42,42,48,67,62,72,34,56,52,81,78,73,73,70,64,48,59,24,28,34,42,34,47,22,46,30,51,29,39,62,79,58,86,57,75,48,58,67,26,46,50,21,28,36,42,36,45,24,42,29,45,33,38,70,66,50,75,49,48,48,39,57,24,45,46,21,29,34,42,34,48,23,38,28,43,31,33,55,43,40,58,33,35,48,31,51,26,47,43,22,28,34,39,34,47,21,39,26,46,29,29,37,38,32,48,38,24,46,33,65,25,52,44,23,29,35,41,36,54,54,64,46,53,70,78,42,75,36,75,58,50,62,46,63,41,80,46,55,73,46,106

pLDDT: mean 86.62, std 17.65, range [34.22, 98.94]

Nearest PDB structures (foldseek):
  3wo9-assembly1_A  TM=9.653E-01  e=4.416E-09  Lethenteron camtschaticum
  4po4-assembly2_B  TM=9.686E-01  e=9.102E-09  Lampetra planeri
  4pq8-assembly1_A  TM=9.517E-01  e=1.526E-08  synthetic construct
  5a5c-assembly2_B  TM=9.311E-01  e=1.876E-08  synthetic construct
  5xws-assembly1_A-2  TM=8.494E-01  e=1.976E-08  Homo sapiens

InterPro domains:
  IPR001611 Leucine-rich repeat [PF13855] (60-119)
  IPR001611 Leucine-rich repeat [PF13855] (132-184)
  IPR001611 Leucine-rich repeat [PS51450] (84-105)
  IPR001611 Leucine-rich repeat [PS51450] (156-177)
  IPR003591 Leucine-rich repeat, typical subtype [SM00369] (59-81)
  IPR003591 Leucine-rich repeat, typical subtype [SM00369] (82-105)
  IPR003591 Leucine-rich repeat, typical subtype [SM00369] (106-129)
  IPR003591 Leucine-rich repeat, typical subtype [SM00369] (130-153)
  IPR003591 Leucine-rich repeat, typical subtype [SM00369] (154-177)
  IPR032675 Leucine-rich repeat domain superfamily [G3DSA:3.80.10.10] (29-184)
  IPR051432 Voltage and calcium-activated potassium channel auxiliary protein [PTHR46473] (20-146)

Sequence (368 aa):
MFHHVVSFRRSLVLILCTILFLETQADSDICKICTCYSLTTSVNCANRNLQSIPQPIPTNVEYLRLGNNNIATIKEGAFTGLSNLKELYLSYNKISRIEKEMFQGLHNLEKLVLGTNNIATIKEGAFTGLSNLNYLVLGANNIATIKEGAFTGLSNLNYLYLSYNKISRIEKEMFQGLHNLEKLMFHHVVSFRRSLVLILCTILFLETQADSDICKICTCYSLTTSVNCANRNLQSIPQPIPTNVEYLRLGNNNIATIKEGAFTGLSNLKELYLSYNKISRIEKEMFQGLHNLEKLVLGTNNIATIKEGAFTGLSNLNYLVLGANNIATIKEGAFTGLSNLNYLYLSYNKISRIEKEMFQGLHNLEKL